Protein AF-0000000086523092 (afdb_homodimer)

Nearest PDB structures (foldseek):
  4ev0-assembly1_A  TM=8.159E-01  e=2.693E-10  Thermus thermophilus HB8
  3d0s-assembly1_B  TM=8.205E-01  e=1.213E-09  Mycobacterium tuberculosis
  2pqq-assembly1_B  TM=7.478E-01  e=1.848E-09  Streptomyces coelicolor A3(2)
  4qxk-assembly1_A  TM=8.271E-01  e=4.491E-08  Homo sapiens
  5kjy-assembly1_A  TM=7.391E-01  e=1.614E-08  Homo sapiens

Structure (mmCIF, N/CA/C/O backbone):
data_AF-0000000086523092-model_v1
#
loop_
_entity.id
_entity.type
_entity.pdbx_description
1 polymer 'Cyclic nucleotide-binding domain-containing protein'
#
loop_
_atom_site.group_PDB
_atom_site.id
_atom_site.type_symbol
_atom_site.label_atom_id
_atom_site.label_alt_id
_atom_site.label_comp_id
_atom_site.label_asym_id
_atom_site.label_entity_id
_atom_site.label_seq_id
_atom_site.pdbx_PDB_ins_code
_atom_site.Cartn_x
_atom_site.Cartn_y
_atom_site.Cartn_z
_atom_site.occupancy
_atom_site.B_iso_or_equiv
_atom_site.auth_seq_id
_atom_site.auth_comp_id
_atom_site.auth_asym_id
_atom_site.auth_atom_id
_atom_site.pdbx_PDB_model_num
ATOM 1 N N . MET A 1 1 ? -26.953 -20.641 -1.929 1 48.69 1 MET A N 1
ATOM 2 C CA . MET A 1 1 ? -25.672 -20.469 -2.605 1 48.69 1 MET A CA 1
ATOM 3 C C . MET A 1 1 ? -25.281 -21.75 -3.328 1 48.69 1 MET A C 1
ATOM 5 O O . MET A 1 1 ? -25.375 -22.844 -2.768 1 48.69 1 MET A O 1
ATOM 9 N N . ASN A 1 2 ? -25.141 -21.844 -4.578 1 57.81 2 ASN A N 1
ATOM 10 C CA . ASN A 1 2 ? -24.859 -23.062 -5.316 1 57.81 2 ASN A CA 1
ATOM 11 C C . ASN A 1 2 ? -23.547 -23.703 -4.848 1 57.81 2 ASN A C 1
ATOM 13 O O . ASN A 1 2 ? -22.703 -23.047 -4.242 1 57.81 2 ASN A O 1
ATOM 17 N N . LYS A 1 3 ? -23.516 -24.906 -4.781 1 58.47 3 LYS A N 1
ATOM 18 C CA . LYS A 1 3 ? -22.422 -25.75 -4.309 1 58.47 3 LYS A CA 1
ATOM 19 C C . LYS A 1 3 ? -21.078 -25.156 -4.707 1 58.47 3 LYS A C 1
ATOM 21 O O . LYS A 1 3 ? -20.141 -25.156 -3.908 1 58.47 3 LYS A O 1
ATOM 26 N N . VAL A 1 4 ? -20.984 -24.719 -5.926 1 63.22 4 VAL A N 1
ATOM 27 C CA . VAL A 1 4 ? -19.734 -24.172 -6.441 1 63.22 4 VAL A CA 1
ATOM 28 C C . VAL A 1 4 ? -19.328 -22.953 -5.613 1 63.22 4 VAL A C 1
ATOM 30 O O . VAL A 1 4 ? -18.141 -22.781 -5.301 1 63.22 4 VAL A O 1
ATOM 33 N N . SER A 1 5 ? -20.328 -22.312 -5.156 1 75.81 5 SER A N 1
ATOM 34 C CA . SER A 1 5 ? -20.047 -21.109 -4.371 1 75.81 5 SER A CA 1
ATOM 35 C C . SER A 1 5 ? -19.531 -21.469 -2.98 1 75.81 5 SER A C 1
ATOM 37 O O . SER A 1 5 ? -18.594 -20.844 -2.479 1 75.81 5 SER A O 1
ATOM 39 N N . THR A 1 6 ? -20 -22.641 -2.562 1 86.5 6 THR A N 1
ATOM 40 C CA . THR A 1 6 ? -19.609 -23.031 -1.217 1 86.5 6 THR A CA 1
ATOM 41 C C . THR A 1 6 ? -18.172 -23.562 -1.208 1 86.5 6 THR A C 1
ATOM 43 O O . THR A 1 6 ? -17.391 -23.25 -0.298 1 86.5 6 THR A O 1
ATOM 46 N N . GLN A 1 7 ? -17.812 -24.328 -2.203 1 91.44 7 GLN A N 1
ATOM 47 C CA . GLN A 1 7 ? -16.453 -24.859 -2.311 1 91.44 7 GLN A CA 1
ATOM 48 C C . GLN A 1 7 ? -15.438 -23.75 -2.479 1 91.44 7 GLN A C 1
ATOM 50 O O . GLN A 1 7 ? -14.336 -23.812 -1.932 1 91.44 7 GLN A O 1
ATOM 55 N N . LEU A 1 8 ? -15.836 -22.812 -3.264 1 94.25 8 LEU A N 1
ATOM 56 C CA . LEU A 1 8 ? -14.953 -21.672 -3.494 1 94.25 8 LEU A CA 1
ATOM 57 C C . LEU A 1 8 ? -14.742 -20.875 -2.207 1 94.25 8 LEU A C 1
ATOM 59 O O . LEU A 1 8 ? -13.617 -20.484 -1.891 1 94.25 8 LEU A O 1
ATOM 63 N N . VAL A 1 9 ? -15.789 -20.703 -1.45 1 95.62 9 VAL A N 1
ATOM 64 C CA . VAL A 1 9 ? -15.711 -19.969 -0.188 1 95.62 9 VAL A CA 1
ATOM 65 C C . VAL A 1 9 ? -14.781 -20.703 0.777 1 95.62 9 VAL A C 1
ATOM 67 O O . VAL A 1 9 ? -13.938 -20.078 1.427 1 95.62 9 VAL A O 1
ATOM 70 N N . GLU A 1 10 ? -14.898 -22.016 0.79 1 95.81 10 GLU A N 1
ATOM 71 C CA . GLU A 1 10 ? -14.047 -22.812 1.66 1 95.81 10 GLU A CA 1
ATOM 72 C C . GLU A 1 10 ? -12.578 -22.734 1.232 1 95.81 10 GLU A C 1
ATOM 74 O O . GLU A 1 10 ? -11.688 -22.641 2.076 1 95.81 10 GLU A O 1
ATOM 79 N N . GLN A 1 11 ? -12.359 -22.766 -0.018 1 96.06 11 GLN A N 1
ATOM 80 C CA . GLN A 1 11 ? -11 -22.656 -0.528 1 96.06 11 GLN A CA 1
ATOM 81 C C . GLN A 1 11 ? -10.375 -21.312 -0.151 1 96.06 11 GLN A C 1
ATOM 83 O O . GLN A 1 11 ? -9.211 -21.25 0.24 1 96.06 11 GLN A O 1
ATOM 88 N N . VAL A 1 12 ? -11.148 -20.25 -0.325 1 96.81 12 VAL A N 1
ATOM 89 C CA . VAL A 1 12 ? -10.672 -18.922 0.014 1 96.81 12 VAL A CA 1
ATOM 90 C C . VAL A 1 12 ? -10.352 -18.844 1.506 1 96.81 12 VAL A C 1
ATOM 92 O O . VAL A 1 12 ? -9.305 -18.328 1.899 1 96.81 12 VAL A O 1
ATOM 95 N N . LYS A 1 13 ? -11.164 -19.375 2.32 1 96.5 13 LYS A N 1
ATOM 96 C CA . LYS A 1 13 ? -10.953 -19.359 3.764 1 96.5 13 LYS A CA 1
ATOM 97 C C . LYS A 1 13 ? -9.719 -20.188 4.145 1 96.5 13 LYS A C 1
ATOM 99 O O . LYS A 1 13 ? -8.977 -19.812 5.051 1 96.5 13 LYS A O 1
ATOM 104 N N . ASP A 1 14 ? -9.461 -21.266 3.418 1 95.81 14 ASP A N 1
ATOM 105 C CA . ASP A 1 14 ? -8.359 -22.172 3.729 1 95.81 14 ASP A CA 1
ATOM 106 C C . ASP A 1 14 ? -7.027 -21.625 3.238 1 95.81 14 ASP A C 1
ATOM 108 O O . ASP A 1 14 ? -5.977 -21.922 3.807 1 95.81 14 ASP A O 1
ATOM 112 N N . THR A 1 15 ? -7.078 -20.828 2.234 1 96.56 15 THR A N 1
ATOM 113 C CA . THR A 1 15 ? -5.848 -20.391 1.581 1 96.56 15 THR A CA 1
ATOM 114 C C . THR A 1 15 ? -5.516 -18.953 1.944 1 96.56 15 THR A C 1
ATOM 116 O O . THR A 1 15 ? -4.344 -18.594 2.07 1 96.56 15 THR A O 1
ATOM 119 N N . CYS A 1 16 ? -6.52 -18.156 2.047 1 96.12 16 CYS A N 1
ATOM 120 C CA . CYS A 1 16 ? -6.324 -16.719 2.254 1 96.12 16 CYS A CA 1
ATOM 121 C C . CYS A 1 16 ? -6.648 -16.328 3.691 1 96.12 16 CYS A C 1
ATOM 123 O O . CYS A 1 16 ? -7.477 -15.445 3.926 1 96.12 16 CYS A O 1
ATOM 125 N N . HIS A 1 17 ? -5.922 -16.797 4.578 1 95.81 17 HIS A N 1
ATOM 126 C CA . HIS A 1 17 ? -6.176 -16.641 6.008 1 95.81 17 HIS A CA 1
ATOM 127 C C . HIS A 1 17 ? -6.055 -15.188 6.43 1 95.81 17 HIS A C 1
ATOM 129 O O . HIS A 1 17 ? -6.887 -14.688 7.191 1 95.81 17 HIS A O 1
ATOM 135 N N . GLU A 1 18 ? -5.078 -14.523 5.938 1 94.75 18 GLU A N 1
ATOM 136 C CA . GLU A 1 18 ? -4.852 -13.141 6.344 1 94.75 18 GLU A CA 1
ATOM 137 C C . GLU A 1 18 ? -6.008 -12.242 5.906 1 94.75 18 GLU A C 1
ATOM 139 O O . GLU A 1 18 ? -6.5 -11.43 6.691 1 94.75 18 GLU A O 1
ATOM 144 N N . PHE A 1 19 ? -6.398 -12.398 4.672 1 95.69 19 PHE A N 1
ATOM 145 C CA . PHE A 1 19 ? -7.52 -11.617 4.164 1 95.69 19 PHE A CA 1
ATOM 146 C C . PHE A 1 19 ? -8.797 -11.93 4.938 1 95.69 19 PHE A C 1
ATOM 148 O O . PHE A 1 19 ? -9.555 -11.023 5.277 1 95.69 19 PHE A O 1
ATOM 155 N N . CYS A 1 20 ? -8.984 -13.156 5.293 1 96.94 20 CYS A N 1
ATOM 156 C CA . CYS A 1 20 ? -10.242 -13.617 5.871 1 96.94 20 CYS A CA 1
ATOM 157 C C . CYS A 1 20 ? -10.273 -13.359 7.375 1 96.94 20 CYS A C 1
ATOM 159 O O . CYS A 1 20 ? -11.336 -13.438 7.996 1 96.94 20 CYS A O 1
ATOM 161 N N . ALA A 1 21 ? -9.164 -13.023 7.922 1 94.5 21 ALA A N 1
ATOM 162 C CA . ALA A 1 21 ? -9.016 -12.945 9.375 1 94.5 21 ALA A CA 1
ATOM 163 C C . ALA A 1 21 ? -10.016 -11.953 9.969 1 94.5 21 ALA A C 1
ATOM 165 O O . ALA A 1 21 ? -10.5 -12.148 11.086 1 94.5 21 ALA A O 1
ATOM 166 N N . ALA A 1 22 ? -10.406 -10.93 9.242 1 93.75 22 ALA A N 1
ATOM 167 C CA . ALA A 1 22 ? -11.266 -9.883 9.789 1 93.75 22 ALA A CA 1
ATOM 168 C C . ALA A 1 22 ? -12.68 -9.977 9.227 1 93.75 22 ALA A C 1
ATOM 170 O O . ALA A 1 22 ? -13.477 -9.055 9.383 1 93.75 22 ALA A O 1
ATOM 171 N N . LEU A 1 23 ? -12.977 -11.031 8.594 1 97 23 LEU A N 1
ATOM 172 C CA . LEU A 1 23 ? -14.273 -11.203 7.961 1 97 23 LEU A CA 1
ATOM 173 C C . LEU A 1 23 ? -15 -12.422 8.516 1 97 23 LEU A C 1
ATOM 175 O O . LEU A 1 23 ? -14.367 -13.453 8.789 1 97 23 LEU A O 1
ATOM 179 N N . THR A 1 24 ? -16.312 -12.305 8.633 1 96.44 24 THR A N 1
ATOM 180 C CA . THR A 1 24 ? -17.125 -13.477 8.938 1 96.44 24 THR A CA 1
ATOM 181 C C . THR A 1 24 ? -17.25 -14.383 7.715 1 96.44 24 THR A C 1
ATOM 183 O O . THR A 1 24 ? -16.969 -13.961 6.59 1 96.44 24 THR A O 1
ATOM 186 N N . ASP A 1 25 ? -17.688 -15.594 7.98 1 94.94 25 ASP A N 1
ATOM 187 C CA . ASP A 1 25 ? -17.906 -16.516 6.875 1 94.94 25 ASP A CA 1
ATOM 188 C C . ASP A 1 25 ? -18.906 -15.953 5.863 1 94.94 25 ASP A C 1
ATOM 190 O O . ASP A 1 25 ? -18.734 -16.125 4.656 1 94.94 25 ASP A O 1
ATOM 194 N N . GLU A 1 26 ? -19.859 -15.305 6.398 1 96.31 26 GLU A N 1
ATOM 195 C CA . GLU A 1 26 ? -20.875 -14.711 5.531 1 96.31 26 GLU A CA 1
ATOM 196 C C . GLU A 1 26 ? -20.281 -13.586 4.684 1 96.31 26 GLU A C 1
ATOM 198 O O . GLU A 1 26 ? -20.609 -13.445 3.508 1 96.31 26 GLU A O 1
ATOM 203 N N . GLU A 1 27 ? -19.438 -12.836 5.258 1 96.81 27 GLU A N 1
ATOM 204 C CA . GLU A 1 27 ? -18.797 -11.742 4.543 1 96.81 27 GLU A CA 1
ATOM 205 C C . GLU A 1 27 ? -17.844 -12.258 3.473 1 96.81 27 GLU A C 1
ATOM 207 O O . GLU A 1 27 ? -17.734 -11.68 2.387 1 96.81 27 GLU A O 1
ATOM 212 N N . VAL A 1 28 ? -17.141 -13.383 3.803 1 97.31 28 VAL A N 1
ATOM 213 C CA . VAL A 1 28 ? -16.281 -14.008 2.799 1 97.31 28 VAL A CA 1
ATOM 214 C C . VAL A 1 28 ? -17.141 -14.5 1.631 1 97.31 28 VAL A C 1
ATOM 216 O O . VAL A 1 28 ? -16.781 -14.312 0.467 1 97.31 28 VAL A O 1
ATOM 219 N N . SER A 1 29 ? -18.25 -15.047 1.949 1 96.62 29 SER A N 1
ATOM 220 C CA . SER A 1 29 ? -19.172 -15.523 0.92 1 96.62 29 SER A CA 1
ATOM 221 C C . SER A 1 29 ? -19.656 -14.375 0.049 1 96.62 29 SER A C 1
ATOM 223 O O . SER A 1 29 ? -19.734 -14.5 -1.175 1 96.62 29 SER A O 1
ATOM 225 N N . ARG A 1 30 ? -19.984 -13.25 0.647 1 96.62 30 ARG A N 1
ATOM 226 C CA . ARG A 1 30 ? -20.406 -12.07 -0.102 1 96.62 30 ARG A CA 1
ATOM 227 C C . ARG A 1 30 ? -19.297 -11.562 -1 1 96.62 30 ARG A C 1
ATOM 229 O O . ARG A 1 30 ? -19.531 -11.227 -2.164 1 96.62 30 ARG A O 1
ATOM 236 N N . PHE A 1 31 ? -18.094 -11.531 -0.485 1 97.88 31 PHE A N 1
ATOM 237 C CA . PHE A 1 31 ? -16.938 -11.07 -1.252 1 97.88 31 PHE A CA 1
ATOM 238 C C . PHE A 1 31 ? -16.766 -11.898 -2.52 1 97.88 31 PHE A C 1
ATOM 240 O O . PHE A 1 31 ? -16.609 -11.344 -3.611 1 97.88 31 PHE A O 1
ATOM 247 N N . VAL A 1 32 ? -16.812 -13.18 -2.336 1 97.19 32 VAL A N 1
ATOM 248 C CA . VAL A 1 32 ? -16.562 -14.109 -3.43 1 97.19 32 VAL A CA 1
ATOM 249 C C . VAL A 1 32 ? -17.594 -13.898 -4.539 1 97.19 32 VAL A C 1
ATOM 251 O O . VAL A 1 32 ? -17.281 -14.039 -5.723 1 97.19 32 VAL A O 1
ATOM 254 N N . ARG A 1 33 ? -18.75 -13.438 -4.219 1 95.94 33 ARG A N 1
ATOM 255 C CA . ARG A 1 33 ? -19.812 -13.227 -5.188 1 95.94 33 ARG A CA 1
ATOM 256 C C . ARG A 1 33 ? -19.484 -12.062 -6.121 1 95.94 33 ARG A C 1
ATOM 258 O O . ARG A 1 33 ? -20.047 -11.969 -7.215 1 95.94 33 ARG A O 1
ATOM 265 N N . TYR A 1 34 ? -18.609 -11.18 -5.707 1 97.06 34 TYR A N 1
ATOM 266 C CA . TYR A 1 34 ? -18.25 -10.031 -6.527 1 97.06 34 TYR A CA 1
ATOM 267 C C . TYR A 1 34 ? -17.062 -10.359 -7.43 1 97.06 34 TYR A C 1
ATOM 269 O O . TYR A 1 34 ? -16.688 -9.555 -8.289 1 97.06 34 TYR A O 1
ATOM 277 N N . THR A 1 35 ? -16.469 -11.508 -7.199 1 97.62 35 THR A N 1
ATOM 278 C CA . THR A 1 35 ? -15.242 -11.852 -7.906 1 97.62 35 THR A CA 1
ATOM 279 C C . THR A 1 35 ? -15.516 -12.914 -8.969 1 97.62 35 THR A C 1
ATOM 281 O O . THR A 1 35 ? -16.625 -13.43 -9.07 1 97.62 35 THR A O 1
ATOM 284 N N . ARG A 1 36 ? -14.547 -13.164 -9.789 1 97.25 36 ARG A N 1
ATOM 285 C CA . ARG A 1 36 ? -14.602 -14.195 -10.812 1 97.25 36 ARG A CA 1
ATOM 286 C C . ARG A 1 36 ? -13.406 -15.141 -10.711 1 97.25 36 ARG A C 1
ATOM 288 O O . ARG A 1 36 ? -12.273 -14.695 -10.516 1 97.25 36 ARG A O 1
ATOM 295 N N . ILE A 1 37 ? -13.695 -16.391 -10.844 1 96.88 37 ILE A N 1
ATOM 296 C CA . ILE A 1 37 ? -12.625 -17.375 -10.812 1 96.88 37 ILE A CA 1
ATOM 297 C C . ILE A 1 37 ? -11.953 -17.469 -12.18 1 96.88 37 ILE A C 1
ATOM 299 O O . ILE A 1 37 ? -12.633 -17.5 -13.211 1 96.88 37 ILE A O 1
ATOM 303 N N . ARG A 1 38 ? -10.648 -17.469 -12.188 1 96.75 38 ARG A N 1
ATOM 304 C CA . ARG A 1 38 ? -9.836 -17.688 -13.383 1 96.75 38 ARG A CA 1
ATOM 305 C C . ARG A 1 38 ? -8.898 -18.875 -13.195 1 96.75 38 ARG A C 1
ATOM 307 O O . ARG A 1 38 ? -8.109 -18.906 -12.25 1 96.75 38 ARG A O 1
ATOM 314 N N . GLU A 1 39 ? -9.023 -19.828 -14.062 1 96.75 39 GLU A N 1
ATOM 315 C CA . GLU A 1 39 ? -8.109 -20.953 -14.094 1 96.75 39 GLU A CA 1
ATOM 316 C C . GLU A 1 39 ? -7.062 -20.797 -15.188 1 96.75 39 GLU A C 1
ATOM 318 O O . GLU A 1 39 ? -7.402 -20.531 -16.344 1 96.75 39 GLU A O 1
ATOM 323 N N . MET A 1 40 ? -5.883 -20.922 -14.828 1 96.62 40 MET A N 1
ATOM 324 C CA . MET A 1 40 ? -4.789 -20.688 -15.758 1 96.62 40 MET A CA 1
ATOM 325 C C . MET A 1 40 ? -4.184 -22 -16.25 1 96.62 40 MET A C 1
ATOM 327 O O . MET A 1 40 ? -4.086 -22.953 -15.484 1 96.62 40 MET A O 1
ATOM 331 N N . GLY A 1 41 ? -3.789 -21.969 -17.516 1 94.44 41 GLY A N 1
ATOM 332 C CA . GLY A 1 41 ? -2.99 -23.062 -18.031 1 94.44 41 GLY A CA 1
ATOM 333 C C . GLY A 1 41 ? -1.538 -23 -17.594 1 94.44 41 GLY A C 1
ATOM 334 O O . GLY A 1 41 ? -1.082 -21.984 -17.094 1 94.44 41 GLY A O 1
ATOM 335 N N . SER A 1 42 ? -0.91 -24.109 -17.828 1 93.5 42 SER A N 1
ATOM 336 C CA . SER A 1 42 ? 0.513 -24.156 -17.516 1 93.5 42 SER A CA 1
ATOM 337 C C . SER A 1 42 ? 1.292 -23.109 -18.297 1 93.5 42 SER A C 1
ATOM 339 O O . SER A 1 42 ? 1.115 -22.969 -19.5 1 93.5 42 SER A O 1
ATOM 341 N N . GLN A 1 43 ? 2.029 -22.281 -17.562 1 94.75 43 GLN A N 1
ATOM 342 C CA . GLN A 1 43 ? 2.945 -21.297 -18.141 1 94.75 43 GLN A CA 1
ATOM 343 C C . GLN A 1 43 ? 2.188 -20.219 -18.891 1 94.75 43 GLN A C 1
ATOM 345 O O . GLN A 1 43 ? 2.77 -19.5 -19.703 1 94.75 43 GLN A O 1
ATOM 350 N N . GLU A 1 44 ? 0.966 -20.141 -18.594 1 96.81 44 GLU A N 1
ATOM 351 C CA . GLU A 1 44 ? 0.177 -19.094 -19.234 1 96.81 44 GLU A CA 1
ATOM 352 C C . GLU A 1 44 ? 0.502 -17.719 -18.656 1 96.81 44 GLU A C 1
ATOM 354 O O . GLU A 1 44 ? 0.636 -17.562 -17.453 1 96.81 44 GLU A O 1
ATOM 359 N N . VAL A 1 45 ? 0.647 -16.719 -19.562 1 96.88 45 VAL A N 1
ATOM 360 C CA . VAL A 1 45 ? 0.899 -15.344 -19.125 1 96.88 45 VAL A CA 1
ATOM 361 C C . VAL A 1 45 ? -0.398 -14.711 -18.625 1 96.88 45 VAL A C 1
ATOM 363 O O . VAL A 1 45 ? -1.395 -14.672 -19.359 1 96.88 45 VAL A O 1
ATOM 366 N N . VAL A 1 46 ? -0.352 -14.297 -17.406 1 97.06 46 VAL A N 1
ATOM 367 C CA . VAL A 1 46 ? -1.507 -13.664 -16.781 1 97.06 46 VAL A CA 1
ATOM 368 C C . VAL A 1 46 ? -1.562 -12.188 -17.172 1 97.06 46 VAL A C 1
ATOM 370 O O . VAL A 1 46 ? -2.639 -11.648 -17.438 1 97.06 46 VAL A O 1
ATOM 373 N N . ALA A 1 47 ? -0.439 -11.523 -17.156 1 96.94 47 ALA A N 1
ATOM 374 C CA . ALA A 1 47 ? -0.262 -10.125 -17.516 1 96.94 47 ALA A CA 1
ATOM 375 C C . ALA A 1 47 ? 1.173 -9.852 -17.953 1 96.94 47 ALA A C 1
ATOM 377 O O . ALA A 1 47 ? 2.117 -10.43 -17.422 1 96.94 47 ALA A O 1
ATOM 378 N N . ASP A 1 48 ? 1.278 -8.906 -18.859 1 96.81 48 ASP A N 1
ATOM 379 C CA . ASP A 1 48 ? 2.6 -8.711 -19.453 1 96.81 48 ASP A CA 1
ATOM 380 C C . ASP A 1 48 ? 3.158 -7.336 -19.109 1 96.81 48 ASP A C 1
ATOM 382 O O . ASP A 1 48 ? 2.424 -6.457 -18.656 1 96.81 48 ASP A O 1
ATOM 386 N N . ILE A 1 49 ? 4.445 -7.262 -19.297 1 96.06 49 ILE A N 1
ATOM 387 C CA . ILE A 1 49 ? 5.156 -6.008 -19.094 1 96.06 49 ILE A CA 1
ATOM 388 C C . ILE A 1 49 ? 4.574 -4.926 -19.984 1 96.06 49 ILE A C 1
ATOM 390 O O . ILE A 1 49 ? 4.27 -5.18 -21.156 1 96.06 49 ILE A O 1
ATOM 394 N N . GLY A 1 50 ? 4.434 -3.719 -19.391 1 96.5 50 GLY A N 1
ATOM 395 C CA . GLY A 1 50 ? 3.957 -2.582 -20.172 1 96.5 50 GLY A CA 1
ATOM 396 C C . GLY A 1 50 ? 2.449 -2.412 -20.109 1 96.5 50 GLY A C 1
ATOM 397 O O . GLY A 1 50 ? 1.929 -1.341 -20.422 1 96.5 50 GLY A O 1
ATOM 398 N N . GLU A 1 51 ? 1.715 -3.426 -19.781 1 96.25 51 GLU A N 1
ATOM 399 C CA . GLU A 1 51 ? 0.26 -3.359 -19.672 1 96.25 51 GLU A CA 1
ATOM 400 C C . GLU A 1 51 ? -0.174 -2.588 -18.438 1 96.25 51 GLU A C 1
ATOM 402 O O . GLU A 1 51 ? 0.444 -2.709 -17.375 1 96.25 51 GLU A O 1
ATOM 407 N N . ILE A 1 52 ? -1.188 -1.79 -18.594 1 96.19 52 ILE A N 1
ATOM 408 C CA . ILE A 1 52 ? -1.897 -1.218 -17.453 1 96.19 52 ILE A CA 1
ATOM 409 C C . ILE A 1 52 ? -3.133 -2.057 -17.141 1 96.19 52 ILE A C 1
ATOM 411 O O . ILE A 1 52 ? -4.066 -2.121 -17.938 1 96.19 52 ILE A O 1
ATOM 415 N N . SER A 1 53 ? -3.115 -2.662 -16 1 93.62 53 SER A N 1
ATOM 416 C CA . SER A 1 53 ? -4.137 -3.654 -15.688 1 93.62 53 SER A CA 1
ATOM 417 C C . SER A 1 53 ? -5.391 -2.996 -15.117 1 93.62 53 SER A C 1
ATOM 419 O O . SER A 1 53 ? -5.297 -2.057 -14.32 1 93.62 53 SER A O 1
ATOM 421 N N . ASP A 1 54 ? -6.516 -3.527 -15.469 1 96.75 54 ASP A N 1
ATOM 422 C CA . ASP A 1 54 ? -7.789 -3.102 -14.898 1 96.75 54 ASP A CA 1
ATOM 423 C C . ASP A 1 54 ? -8.328 -4.148 -13.922 1 96.75 54 ASP A C 1
ATOM 425 O O . ASP A 1 54 ? -9.516 -4.145 -13.602 1 96.75 54 ASP A O 1
ATOM 429 N N . ARG A 1 55 ? -7.414 -5.031 -13.594 1 98 55 ARG A N 1
ATOM 430 C CA . ARG A 1 55 ? -7.793 -6.078 -12.648 1 98 55 ARG A CA 1
ATOM 431 C C . ARG A 1 55 ? -6.594 -6.512 -11.812 1 98 55 ARG A C 1
ATOM 433 O O . ARG A 1 55 ? -5.445 -6.273 -12.188 1 98 55 ARG A O 1
ATOM 440 N N . PHE A 1 56 ? -6.84 -7.031 -10.688 1 98.38 56 PHE A N 1
ATOM 441 C CA . PHE A 1 56 ? -5.867 -7.703 -9.836 1 98.38 56 PHE A CA 1
ATOM 442 C C . PHE A 1 56 ? -6.438 -9.008 -9.281 1 98.38 56 PHE A C 1
ATOM 444 O O . PHE A 1 56 ? -7.594 -9.344 -9.547 1 98.38 56 PHE A O 1
ATOM 451 N N . TYR A 1 57 ? -5.562 -9.828 -8.586 1 98.38 57 TYR A N 1
ATOM 452 C CA . TYR A 1 57 ? -5.969 -11.195 -8.289 1 98.38 57 TYR A CA 1
ATOM 453 C C . TYR A 1 57 ? -5.57 -11.586 -6.875 1 98.38 57 TYR A C 1
ATOM 455 O O . TYR A 1 57 ? -4.52 -11.172 -6.379 1 98.38 57 TYR A O 1
ATOM 463 N N . LEU A 1 58 ? -6.422 -12.336 -6.289 1 98.25 58 LEU A N 1
ATOM 464 C CA . LEU A 1 58 ? -6.047 -13.172 -5.152 1 98.25 58 LEU A CA 1
ATOM 465 C C . LEU A 1 58 ? -5.688 -14.586 -5.609 1 98.25 58 LEU A C 1
ATOM 467 O O . LEU A 1 58 ? -6.488 -15.25 -6.266 1 98.25 58 LEU A O 1
ATOM 471 N N . VAL A 1 59 ? -4.477 -15.031 -5.273 1 98.12 59 VAL A N 1
ATOM 472 C CA . VAL A 1 59 ? -4.059 -16.375 -5.648 1 98.12 59 VAL A CA 1
ATOM 473 C C . VAL A 1 59 ? -4.637 -17.391 -4.664 1 98.12 59 VAL A C 1
ATOM 475 O O . VAL A 1 59 ? -4.344 -17.344 -3.469 1 98.12 59 VAL A O 1
ATOM 478 N N . ILE A 1 60 ? -5.445 -18.312 -5.176 1 97.56 60 ILE A N 1
ATOM 479 C CA . ILE A 1 60 ? -6.086 -19.25 -4.262 1 97.56 60 ILE A CA 1
ATOM 480 C C . ILE A 1 60 ? -5.59 -20.672 -4.543 1 97.56 60 ILE A C 1
ATOM 482 O O . ILE A 1 60 ? -5.859 -21.594 -3.775 1 97.56 60 ILE A O 1
ATOM 486 N N . GLY A 1 61 ? -4.918 -20.859 -5.605 1 96.81 61 GLY A N 1
ATOM 487 C CA . GLY A 1 61 ? -4.285 -22.125 -5.965 1 96.81 61 GLY A CA 1
ATOM 488 C C . GLY A 1 61 ? -3.08 -21.953 -6.871 1 96.81 61 GLY A C 1
ATOM 489 O O . GLY A 1 61 ? -3.055 -21.047 -7.711 1 96.81 61 GLY A O 1
ATOM 490 N N . GLY A 1 62 ? -2.092 -22.906 -6.742 1 96.06 62 GLY A N 1
ATOM 491 C CA . GLY A 1 62 ? -0.879 -22.781 -7.535 1 96.06 62 GLY A CA 1
ATOM 492 C C . GLY A 1 62 ? -0.048 -21.562 -7.164 1 96.06 62 GLY A C 1
ATOM 493 O O . GLY A 1 62 ? -0.089 -21.109 -6.023 1 96.06 62 GLY A O 1
ATOM 494 N N . SER A 1 63 ? 0.808 -21.125 -8.133 1 97.12 63 SER A N 1
ATOM 495 C CA . SER A 1 63 ? 1.646 -19.969 -7.867 1 97.12 63 SER A CA 1
ATOM 496 C C . SER A 1 63 ? 1.917 -19.188 -9.148 1 97.12 63 SER A C 1
ATOM 498 O O . SER A 1 63 ? 1.735 -19.703 -10.25 1 97.12 63 SER A O 1
ATOM 500 N N . ILE A 1 64 ? 2.219 -17.969 -8.984 1 97.94 64 ILE A N 1
ATOM 501 C CA . ILE A 1 64 ? 2.506 -17.062 -10.094 1 97.94 64 ILE A CA 1
ATOM 502 C C . ILE A 1 64 ? 3.977 -16.656 -10.062 1 97.94 64 ILE A C 1
ATOM 504 O O . ILE A 1 64 ? 4.492 -16.234 -9.016 1 97.94 64 ILE A O 1
ATOM 508 N N . LYS A 1 65 ? 4.602 -16.766 -11.172 1 97.38 65 LYS A N 1
ATOM 509 C CA . LYS A 1 65 ? 5.973 -16.297 -11.32 1 97.38 65 LYS A CA 1
ATOM 510 C C . LYS A 1 65 ? 6.004 -14.82 -11.727 1 97.38 65 LYS A C 1
ATOM 512 O O . LYS A 1 65 ? 5.188 -14.383 -12.539 1 97.38 65 LYS A O 1
ATOM 517 N N . LEU A 1 66 ? 6.875 -14.086 -11.078 1 96.62 66 LEU A N 1
ATOM 518 C CA . LEU A 1 66 ? 7.219 -12.734 -11.516 1 96.62 66 LEU A CA 1
ATOM 519 C C . LEU A 1 66 ? 8.5 -12.742 -12.344 1 96.62 66 LEU A C 1
ATOM 521 O O . LEU A 1 66 ? 9.562 -13.133 -11.852 1 96.62 66 LEU A O 1
ATOM 525 N N . LEU A 1 67 ? 8.367 -12.258 -13.602 1 96.12 67 LEU A N 1
ATOM 526 C CA . LEU A 1 67 ? 9.5 -12.367 -14.508 1 96.12 67 LEU A CA 1
ATOM 527 C C . LEU A 1 67 ? 9.93 -10.992 -15.016 1 96.12 67 LEU A C 1
ATOM 529 O O . LEU A 1 67 ? 9.086 -10.188 -15.43 1 96.12 67 LEU A O 1
ATOM 533 N N . GLN A 1 68 ? 11.141 -10.727 -14.93 1 93.62 68 GLN A N 1
ATOM 534 C CA . GLN A 1 68 ? 11.742 -9.602 -15.641 1 93.62 68 GLN A CA 1
ATOM 535 C C . GLN A 1 68 ? 12.305 -10.047 -16.984 1 93.62 68 GLN A C 1
ATOM 537 O O . GLN A 1 68 ? 12.789 -11.172 -17.125 1 93.62 68 GLN A O 1
ATOM 542 N N . VAL A 1 69 ? 12.211 -9.125 -17.906 1 91.56 69 VAL A N 1
ATOM 543 C CA . VAL A 1 69 ? 12.68 -9.453 -19.25 1 91.56 69 VAL A CA 1
ATOM 544 C C . VAL A 1 69 ? 13.781 -8.484 -19.656 1 91.56 69 VAL A C 1
ATOM 546 O O . VAL A 1 69 ? 13.633 -7.27 -19.531 1 91.56 69 VAL A O 1
ATOM 549 N N . ASP A 1 70 ? 14.875 -9.008 -20.016 1 86.81 70 ASP A N 1
ATOM 550 C CA . ASP A 1 70 ? 15.992 -8.266 -20.578 1 86.81 70 ASP A CA 1
ATOM 551 C C . ASP A 1 70 ? 16.359 -8.805 -21.969 1 86.81 70 ASP A C 1
ATOM 553 O O . ASP A 1 70 ? 17.109 -9.766 -22.094 1 86.81 70 ASP A O 1
ATOM 557 N N . GLY A 1 71 ? 15.93 -8.016 -22.969 1 87.44 71 GLY A N 1
ATOM 558 C CA . GLY A 1 71 ? 16.109 -8.555 -24.312 1 87.44 71 GLY A CA 1
ATOM 559 C C . GLY A 1 71 ? 15.383 -9.875 -24.516 1 87.44 71 GLY A C 1
ATOM 560 O O . GLY A 1 71 ? 14.156 -9.945 -24.375 1 87.44 71 GLY A O 1
ATOM 561 N N . GLU A 1 72 ? 16.125 -10.898 -24.797 1 87.5 72 GLU A N 1
ATOM 562 C CA . GLU A 1 72 ? 15.539 -12.211 -25.031 1 87.5 72 GLU A CA 1
ATOM 563 C C . GLU A 1 72 ? 15.602 -13.086 -23.781 1 87.5 72 GLU A C 1
ATOM 565 O O . GLU A 1 72 ? 15.086 -14.203 -23.781 1 87.5 72 GLU A O 1
ATOM 570 N N . LYS A 1 73 ? 16.125 -12.594 -22.781 1 92 73 LYS A N 1
ATOM 571 C CA . LYS A 1 73 ? 16.297 -13.367 -21.562 1 92 73 LYS A CA 1
ATOM 572 C C . LYS A 1 73 ? 15.227 -13.008 -20.531 1 92 73 LYS A C 1
ATOM 574 O O . LYS A 1 73 ? 14.852 -11.844 -20.391 1 92 73 LYS A O 1
ATOM 579 N N . GLU A 1 74 ? 14.68 -14.078 -19.828 1 92.5 74 GLU A N 1
ATOM 580 C CA . GLU A 1 74 ? 13.719 -13.922 -18.75 1 92.5 74 GLU A CA 1
ATOM 581 C C . GLU A 1 74 ? 14.289 -14.438 -17.422 1 92.5 74 GLU A C 1
ATOM 583 O O . GLU A 1 74 ? 14.906 -15.508 -17.391 1 92.5 74 GLU A O 1
ATOM 588 N N . PHE A 1 75 ? 14.133 -13.602 -16.375 1 92 75 PHE A N 1
ATOM 589 C CA . PHE A 1 75 ? 14.594 -14.023 -15.055 1 92 75 PHE A CA 1
ATOM 590 C C . PHE A 1 75 ? 13.477 -13.891 -14.023 1 92 75 PHE A C 1
ATOM 592 O O . PHE A 1 75 ? 12.773 -12.883 -13.992 1 92 75 PHE A O 1
ATOM 599 N N . GLU A 1 76 ? 13.359 -14.961 -13.234 1 94.12 76 GLU A N 1
ATOM 600 C CA . GLU A 1 76 ? 12.375 -14.93 -12.156 1 94.12 76 GLU A CA 1
ATOM 601 C C . GLU A 1 76 ? 12.867 -14.094 -10.984 1 94.12 76 GLU A C 1
ATOM 603 O O . GLU A 1 76 ? 13.945 -14.344 -10.438 1 94.12 76 GLU A O 1
ATOM 608 N N . VAL A 1 77 ? 12.141 -13.109 -10.648 1 91.25 77 VAL A N 1
ATOM 609 C CA . VAL A 1 77 ? 12.555 -12.211 -9.57 1 91.25 77 VAL A CA 1
ATOM 610 C C . VAL A 1 77 ? 11.688 -12.445 -8.336 1 91.25 77 VAL A C 1
ATOM 612 O O . VAL A 1 77 ? 11.93 -11.859 -7.277 1 91.25 77 VAL A O 1
ATOM 615 N N . GLY A 1 78 ? 10.68 -13.289 -8.469 1 93.19 78 GLY A N 1
ATOM 616 C CA . GLY A 1 78 ? 9.805 -13.578 -7.344 1 93.19 78 GLY A CA 1
ATOM 617 C C . GLY A 1 78 ? 8.703 -14.57 -7.68 1 93.19 78 GLY A C 1
ATOM 618 O O . GLY A 1 78 ? 8.562 -14.977 -8.836 1 93.19 78 GLY A O 1
ATOM 619 N N . ARG A 1 79 ? 8 -14.922 -6.609 1 95.75 79 ARG A N 1
ATOM 620 C CA . ARG A 1 79 ? 6.879 -15.859 -6.711 1 95.75 79 ARG A CA 1
ATOM 621 C C . ARG A 1 79 ? 5.762 -15.477 -5.742 1 95.75 79 ARG A C 1
ATOM 623 O O . ARG A 1 79 ? 6.027 -15.109 -4.598 1 95.75 79 ARG A O 1
ATOM 630 N N . ILE A 1 80 ? 4.609 -15.562 -6.273 1 96.69 80 ILE A N 1
ATOM 631 C CA . ILE A 1 80 ? 3.439 -15.281 -5.445 1 96.69 80 ILE A CA 1
ATOM 632 C C . ILE A 1 80 ? 2.711 -16.578 -5.117 1 96.69 80 ILE A C 1
ATOM 634 O O . ILE A 1 80 ? 2.281 -17.297 -6.02 1 96.69 80 ILE A O 1
ATOM 638 N N . GLU A 1 81 ? 2.555 -16.828 -3.846 1 96.38 81 GLU A N 1
ATOM 639 C CA . GLU A 1 81 ? 1.959 -18.062 -3.363 1 96.38 81 GLU A CA 1
ATOM 640 C C . GLU A 1 81 ? 0.474 -17.891 -3.061 1 96.38 81 GLU A C 1
ATOM 642 O O . GLU A 1 81 ? -0.014 -16.75 -2.977 1 96.38 81 GLU A O 1
ATOM 647 N N . PRO A 1 82 ? -0.258 -19 -2.889 1 96.81 82 PRO A N 1
ATOM 648 C CA . PRO A 1 82 ? -1.668 -18.875 -2.512 1 96.81 82 PRO A CA 1
ATOM 649 C C . PRO A 1 82 ? -1.873 -18.047 -1.245 1 96.81 82 PRO A C 1
ATOM 651 O O . PRO A 1 82 ? -1.094 -18.172 -0.295 1 96.81 82 PRO A O 1
ATOM 654 N N . GLY A 1 83 ? -2.908 -17.25 -1.29 1 97.44 83 GLY A N 1
ATOM 655 C CA . GLY A 1 83 ? -3.188 -16.391 -0.155 1 97.44 83 GLY A CA 1
ATOM 656 C C . GLY A 1 83 ? -2.697 -14.969 -0.351 1 97.44 83 GLY A C 1
ATOM 657 O O . GLY A 1 83 ? -3.051 -14.078 0.419 1 97.44 83 GLY A O 1
ATOM 658 N N . CYS A 1 84 ? -1.933 -14.773 -1.394 1 96.94 84 CYS A N 1
ATOM 659 C CA . CYS A 1 84 ? -1.352 -13.461 -1.648 1 96.94 84 CYS A CA 1
ATOM 660 C C . CYS A 1 84 ? -2.033 -12.789 -2.832 1 96.94 84 CYS A C 1
ATOM 662 O O . CYS A 1 84 ? -2.746 -13.438 -3.598 1 96.94 84 CYS A O 1
ATOM 664 N N . LEU A 1 85 ? -1.85 -11.492 -2.9 1 97.75 85 LEU A N 1
ATOM 665 C CA . LEU A 1 85 ? -2.365 -10.672 -3.996 1 97.75 85 LEU A CA 1
ATOM 666 C C . LEU A 1 85 ? -1.322 -10.523 -5.098 1 97.75 85 LEU A C 1
ATOM 668 O O . LEU A 1 85 ? -0.12 -10.547 -4.828 1 97.75 85 LEU A O 1
ATOM 672 N N . VAL A 1 86 ? -1.812 -10.336 -6.324 1 97.31 86 VAL A N 1
ATOM 673 C CA . VAL A 1 86 ? -0.913 -10.031 -7.43 1 97.31 86 VAL A CA 1
ATOM 674 C C . VAL A 1 86 ? -1.62 -9.125 -8.438 1 97.31 86 VAL A C 1
ATOM 676 O O . VAL A 1 86 ? -2.83 -9.242 -8.641 1 97.31 86 VAL A O 1
ATOM 679 N N . GLY A 1 87 ? -0.874 -8.188 -8.977 1 96.44 87 GLY A N 1
ATOM 680 C CA . GLY A 1 87 ? -1.4 -7.289 -9.992 1 96.44 87 GLY A CA 1
ATOM 681 C C . GLY A 1 87 ? -2.039 -6.043 -9.406 1 96.44 87 GLY A C 1
ATOM 682 O O . GLY A 1 87 ? -2.574 -5.211 -10.148 1 96.44 87 GLY A O 1
ATOM 683 N N . GLU A 1 88 ? -1.95 -5.824 -8.188 1 96.5 88 GLU A N 1
ATOM 684 C CA . GLU A 1 88 ? -2.639 -4.73 -7.512 1 96.5 88 GLU A CA 1
ATOM 685 C C . GLU A 1 88 ? -1.934 -3.398 -7.758 1 96.5 88 GLU A C 1
ATOM 687 O O . GLU A 1 88 ? -2.57 -2.344 -7.762 1 96.5 88 GLU A O 1
ATOM 692 N N . MET A 1 89 ? -0.663 -3.463 -7.973 1 96.44 89 MET A N 1
ATOM 693 C CA . MET A 1 89 ? 0.082 -2.217 -8.133 1 96.44 89 MET A CA 1
ATOM 694 C C . MET A 1 89 ? -0.383 -1.459 -9.367 1 96.44 89 MET A C 1
ATOM 696 O O . MET A 1 89 ? -0.866 -0.33 -9.266 1 96.44 89 MET A O 1
ATOM 700 N N . SER A 1 90 ? -0.335 -2.139 -10.508 1 96.94 90 SER A N 1
ATOM 701 C CA . SER A 1 90 ? -0.771 -1.491 -11.742 1 96.94 90 SER A CA 1
ATOM 702 C C . SER A 1 90 ? -2.246 -1.109 -11.672 1 96.94 90 SER A C 1
ATOM 704 O O . SER A 1 90 ? -2.656 -0.094 -12.242 1 96.94 90 SER A O 1
ATOM 706 N N . PHE A 1 91 ? -3.066 -1.84 -11.023 1 97.94 91 PHE A N 1
ATOM 707 C CA . PHE A 1 91 ? -4.492 -1.57 -10.867 1 97.94 91 PHE A CA 1
ATOM 708 C C . PHE A 1 91 ? -4.715 -0.249 -10.141 1 97.94 91 PHE A C 1
ATOM 710 O O . PHE A 1 91 ? -5.531 0.57 -10.562 1 97.94 91 PHE A O 1
ATOM 717 N N . PHE A 1 92 ? -3.953 0.019 -9.094 1 97.5 92 PHE A N 1
ATOM 718 C CA . PHE A 1 92 ? -4.234 1.156 -8.227 1 97.5 92 PHE A CA 1
ATOM 719 C C . PHE A 1 92 ? -3.492 2.398 -8.703 1 97.5 92 PHE A C 1
ATOM 721 O O . PHE A 1 92 ? -4.027 3.508 -8.641 1 97.5 92 PHE A O 1
ATOM 728 N N . ASP A 1 93 ? -2.244 2.262 -9.148 1 95.56 93 ASP A N 1
ATOM 729 C CA . ASP A 1 93 ? -1.49 3.459 -9.508 1 95.56 93 ASP A CA 1
ATOM 730 C C . ASP A 1 93 ? -1.626 3.773 -10.992 1 95.56 93 ASP A C 1
ATOM 732 O O . ASP A 1 93 ? -1.184 4.828 -11.453 1 95.56 93 ASP A O 1
ATOM 736 N N . ARG A 1 94 ? -2.166 2.834 -11.82 1 96.06 94 ARG A N 1
ATOM 737 C CA . ARG A 1 94 ? -2.439 2.977 -13.25 1 96.06 94 ARG A CA 1
ATOM 738 C C . ARG A 1 94 ? -1.148 3.189 -14.031 1 96.06 94 ARG A C 1
ATOM 740 O O . ARG A 1 94 ? -1.127 3.943 -15.008 1 96.06 94 ARG A O 1
ATOM 747 N N . GLN A 1 95 ? -0.117 2.664 -13.586 1 96.56 95 GLN A N 1
ATOM 748 C CA . GLN A 1 95 ? 1.162 2.654 -14.289 1 96.56 95 GLN A CA 1
ATOM 749 C C . GLN A 1 95 ? 1.428 1.293 -14.93 1 96.56 95 GLN A C 1
ATOM 751 O O . GLN A 1 95 ? 0.932 0.271 -14.453 1 96.56 95 GLN A O 1
ATOM 756 N N . PRO A 1 96 ? 2.205 1.292 -15.969 1 96.94 96 PRO A N 1
ATOM 757 C CA . PRO A 1 96 ? 2.496 0.027 -16.641 1 96.94 96 PRO A CA 1
ATOM 758 C C . PRO A 1 96 ? 3.242 -0.964 -15.758 1 96.94 96 PRO A C 1
ATOM 760 O O . PRO A 1 96 ? 4.074 -0.561 -14.938 1 96.94 96 PRO A O 1
ATOM 763 N N . ARG A 1 97 ? 2.975 -2.23 -16.062 1 95.31 97 ARG A N 1
ATOM 764 C CA . ARG A 1 97 ? 3.662 -3.293 -15.336 1 95.31 97 ARG A CA 1
ATOM 765 C C . ARG A 1 97 ? 5.141 -3.344 -15.703 1 95.31 97 ARG A C 1
ATOM 767 O O . ARG A 1 97 ? 5.5 -3.143 -16.875 1 95.31 97 ARG A O 1
ATOM 774 N N . THR A 1 98 ? 5.945 -3.719 -14.727 1 92.88 98 THR A N 1
ATOM 775 C CA . THR A 1 98 ? 7.383 -3.816 -14.961 1 92.88 98 THR A CA 1
ATOM 776 C C . THR A 1 98 ? 7.836 -5.273 -14.93 1 92.88 98 THR A C 1
ATOM 778 O O . THR A 1 98 ? 8.992 -5.574 -15.25 1 92.88 98 THR A O 1
ATOM 781 N N . VAL A 1 99 ? 6.918 -6.148 -14.5 1 95.44 99 VAL A N 1
ATOM 782 C CA . VAL A 1 99 ? 7.207 -7.578 -14.492 1 95.44 99 VAL A CA 1
ATOM 783 C C . VAL A 1 99 ? 6.078 -8.336 -15.188 1 95.44 99 VAL A C 1
ATOM 785 O O . VAL A 1 99 ? 4.926 -7.91 -15.156 1 95.44 99 VAL A O 1
ATOM 788 N N . ARG A 1 100 ? 6.457 -9.406 -15.805 1 97 100 ARG A N 1
ATOM 789 C CA . ARG A 1 100 ? 5.484 -10.336 -16.375 1 97 100 ARG A CA 1
ATOM 790 C C . ARG A 1 100 ? 4.965 -11.305 -15.328 1 97 100 ARG A C 1
ATOM 792 O O . ARG A 1 100 ? 5.734 -11.812 -14.508 1 97 100 ARG A O 1
ATOM 799 N N . LEU A 1 101 ? 3.721 -11.508 -15.312 1 97.69 101 LEU A N 1
ATOM 800 C CA . LEU A 1 101 ? 3.09 -12.516 -14.469 1 97.69 101 LEU A CA 1
ATOM 801 C C . LEU A 1 101 ? 2.801 -13.789 -15.25 1 97.69 101 LEU A C 1
ATOM 803 O O . LEU A 1 101 ? 2.066 -13.758 -16.25 1 97.69 101 LEU A O 1
ATOM 807 N N . ARG A 1 102 ? 3.332 -14.875 -14.805 1 97.81 102 ARG A N 1
ATOM 808 C CA . ARG A 1 102 ? 3.133 -16.141 -15.492 1 97.81 102 ARG A CA 1
ATOM 809 C C . ARG A 1 102 ? 2.748 -17.25 -14.516 1 97.81 102 ARG A C 1
ATOM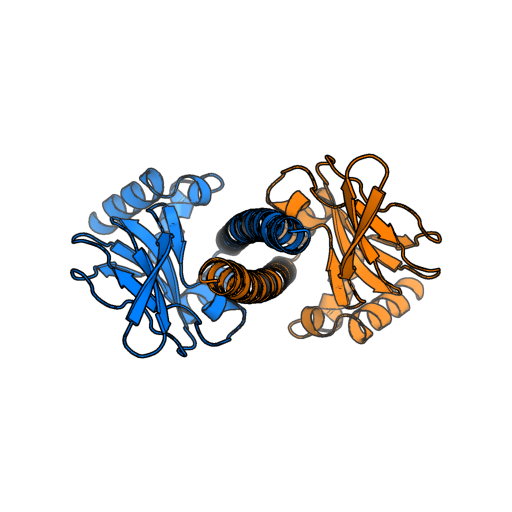 811 O O . ARG A 1 102 ? 3.344 -17.375 -13.438 1 97.81 102 ARG A O 1
ATOM 818 N N . ALA A 1 103 ? 1.755 -18.016 -14.961 1 97.94 103 ALA A N 1
ATOM 819 C CA . ALA A 1 103 ? 1.382 -19.172 -14.156 1 97.94 103 ALA A CA 1
ATOM 820 C C . ALA A 1 103 ? 2.51 -20.203 -14.117 1 97.94 103 ALA A C 1
ATOM 822 O O . ALA A 1 103 ? 3.154 -20.453 -15.141 1 97.94 103 ALA A O 1
ATOM 823 N N . ARG A 1 104 ? 2.889 -20.656 -12.938 1 93.69 104 ARG A N 1
ATOM 824 C CA . ARG A 1 104 ? 3.98 -21.609 -12.82 1 93.69 104 ARG A CA 1
ATOM 825 C C . ARG A 1 104 ? 3.566 -22.969 -13.352 1 93.69 104 ARG A C 1
ATOM 827 O O . ARG A 1 104 ? 4.219 -23.516 -14.25 1 93.69 104 ARG A O 1
ATOM 834 N N . ARG A 1 105 ? 2.934 -23.719 -12.609 1 85.69 105 ARG A N 1
ATOM 835 C CA . ARG A 1 105 ? 2.537 -25.078 -12.945 1 85.69 105 ARG A CA 1
ATOM 836 C C . ARG A 1 105 ? 1.032 -25.172 -13.188 1 85.69 105 ARG A C 1
ATOM 838 O O . ARG A 1 105 ? 0.343 -24.156 -13.219 1 85.69 105 ARG A O 1
ATOM 845 N N . SER A 1 106 ? 0.61 -26.391 -13.344 1 84.06 106 SER A N 1
ATOM 846 C CA . SER A 1 106 ? -0.821 -26.625 -13.5 1 84.06 106 SER A CA 1
ATOM 847 C C . SER A 1 106 ? -1.566 -26.391 -12.195 1 84.06 106 SER A C 1
ATOM 849 O O . SER A 1 106 ? -0.962 -26.406 -11.117 1 84.06 106 SER A O 1
ATOM 851 N N . GLY A 1 107 ? -2.725 -25.844 -12.367 1 90.62 107 GLY A N 1
ATOM 852 C CA . GLY A 1 107 ? -3.604 -25.75 -11.211 1 90.62 107 GLY A CA 1
ATOM 853 C C . GLY A 1 107 ? -3.664 -24.344 -10.633 1 90.62 107 GLY A C 1
ATOM 854 O O . GLY A 1 107 ? -4.078 -24.156 -9.484 1 90.62 107 GLY A O 1
ATOM 855 N N . VAL A 1 108 ? -3.168 -23.391 -11.383 1 96.25 108 VAL A N 1
ATOM 856 C CA . VAL A 1 108 ? -3.234 -22.016 -10.891 1 96.25 108 VAL A CA 1
ATOM 857 C C . VAL A 1 108 ? -4.672 -21.516 -10.969 1 96.25 108 VAL A C 1
ATOM 859 O O . VAL A 1 108 ? -5.293 -21.547 -12.039 1 9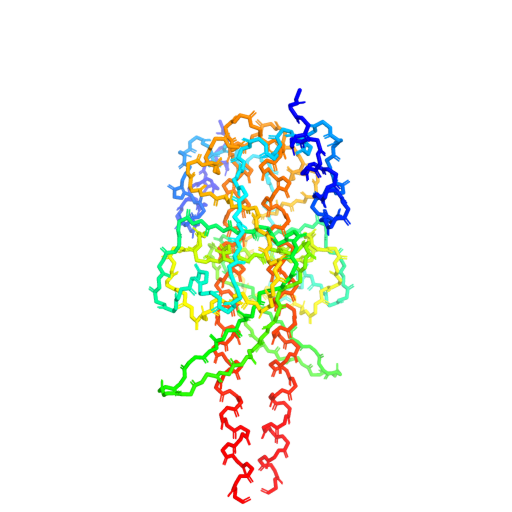6.25 108 VAL A O 1
ATOM 862 N N . ARG A 1 109 ? -5.18 -21.109 -9.82 1 97.44 109 ARG A N 1
ATOM 863 C CA . ARG A 1 109 ? -6.52 -20.547 -9.688 1 97.44 109 ARG A CA 1
ATOM 864 C C . ARG A 1 109 ? -6.477 -19.172 -9.031 1 97.44 109 ARG A C 1
ATOM 866 O O . ARG A 1 109 ? -5.844 -19 -7.984 1 97.44 109 ARG A O 1
ATOM 873 N N . LEU A 1 110 ? -7.133 -18.234 -9.695 1 98 110 LEU A N 1
ATOM 874 C CA . LEU A 1 110 ? -7.133 -16.844 -9.25 1 98 110 LEU A CA 1
ATOM 875 C C . LEU A 1 110 ? -8.555 -16.359 -9.016 1 98 110 LEU A C 1
ATOM 877 O O . LEU A 1 110 ? -9.477 -16.734 -9.742 1 98 110 LEU A O 1
ATOM 881 N N . LEU A 1 111 ? -8.734 -15.57 -7.961 1 98.19 111 LEU A N 1
ATOM 882 C CA . LEU A 1 111 ? -9.922 -14.727 -7.871 1 98.19 111 LEU A CA 1
ATOM 883 C C . LEU A 1 111 ? -9.656 -13.352 -8.484 1 98.19 111 LEU A C 1
ATOM 885 O O . LEU A 1 111 ? -8.844 -12.586 -7.961 1 98.19 111 LEU A O 1
ATOM 889 N N . GLU A 1 112 ? -10.328 -13.094 -9.523 1 98.5 112 GLU A N 1
ATOM 890 C CA . GLU A 1 112 ? -10.148 -11.852 -10.258 1 98.5 112 GLU A CA 1
ATOM 891 C C . GLU A 1 112 ? -11.07 -10.758 -9.727 1 98.5 112 GLU A C 1
ATOM 893 O O . GLU A 1 112 ? -12.258 -11 -9.477 1 98.5 112 GLU A O 1
ATOM 898 N N . ILE A 1 113 ? -10.531 -9.617 -9.531 1 98.56 113 ILE A N 1
ATOM 899 C CA . ILE A 1 113 ? -11.281 -8.406 -9.211 1 98.56 113 ILE A CA 1
ATOM 900 C C . ILE A 1 113 ? -10.984 -7.332 -10.25 1 98.56 113 ILE A C 1
ATOM 902 O O . ILE A 1 113 ? -9.883 -6.781 -10.289 1 98.56 113 ILE A O 1
ATOM 906 N N . ASN A 1 114 ? -11.93 -7.066 -11.109 1 98.19 114 ASN A N 1
ATOM 907 C CA . ASN A 1 114 ? -11.742 -5.984 -12.078 1 98.19 114 ASN A CA 1
ATOM 908 C C . ASN A 1 114 ? -12.312 -4.668 -11.562 1 98.19 114 ASN A C 1
ATOM 910 O O . ASN A 1 114 ? -12.836 -4.605 -10.445 1 98.19 114 ASN A O 1
ATOM 914 N N . ARG A 1 115 ? -12.211 -3.611 -12.344 1 97.75 115 ARG A N 1
ATOM 915 C CA . ARG A 1 115 ? -12.594 -2.271 -11.906 1 97.75 115 ARG A CA 1
ATOM 916 C C . ARG A 1 115 ? -14.07 -2.213 -11.539 1 97.75 115 ARG A C 1
ATOM 918 O O . ARG A 1 115 ? -14.445 -1.623 -10.523 1 97.75 115 ARG A O 1
ATOM 925 N N . GLN A 1 116 ? -14.898 -2.789 -12.312 1 97.81 116 GLN A N 1
ATOM 926 C CA . GLN A 1 116 ? -16.328 -2.779 -12.062 1 97.81 116 GLN A CA 1
ATOM 927 C C . GLN A 1 116 ? -16.672 -3.525 -10.773 1 97.81 116 GLN A C 1
ATOM 929 O O . GLN A 1 116 ? -17.469 -3.055 -9.969 1 97.81 116 GLN A O 1
ATOM 934 N N . MET A 1 117 ? -16.062 -4.668 -10.633 1 98 117 MET A N 1
ATOM 935 C CA . MET A 1 117 ? -16.266 -5.465 -9.43 1 98 117 MET A CA 1
ATOM 936 C C . MET A 1 117 ? -15.82 -4.703 -8.188 1 98 117 MET A C 1
ATOM 938 O O . MET A 1 117 ? -16.547 -4.641 -7.195 1 98 117 MET A O 1
ATOM 942 N N . TYR A 1 118 ? -14.672 -4.113 -8.289 1 98.19 118 TYR A N 1
ATOM 943 C CA . TYR A 1 118 ? -14.125 -3.336 -7.184 1 98.19 118 TYR A CA 1
ATOM 944 C C . TYR A 1 118 ? -15.047 -2.182 -6.816 1 98.19 118 TYR A C 1
ATOM 946 O O . TYR A 1 118 ? -15.32 -1.945 -5.637 1 98.19 118 TYR A O 1
ATOM 954 N N . ASN A 1 119 ? -15.516 -1.485 -7.789 1 97.12 119 ASN A N 1
ATOM 955 C CA . ASN A 1 119 ? -16.422 -0.365 -7.559 1 97.12 119 ASN A CA 1
ATOM 956 C C . ASN A 1 119 ? -17.703 -0.815 -6.859 1 97.12 119 ASN A C 1
ATOM 958 O O . ASN A 1 119 ? -18.203 -0.128 -5.965 1 97.12 119 ASN A O 1
ATOM 962 N N . ARG A 1 120 ? -18.203 -1.943 -7.246 1 97.75 120 ARG A N 1
ATOM 963 C CA . ARG A 1 120 ? -19.422 -2.465 -6.613 1 97.75 120 ARG A CA 1
ATOM 964 C C . ARG A 1 120 ? -19.156 -2.836 -5.156 1 97.75 120 ARG A C 1
ATOM 966 O O . ARG A 1 120 ? -19.984 -2.555 -4.285 1 97.75 120 ARG A O 1
ATOM 973 N N . ILE A 1 121 ? -18.016 -3.467 -4.934 1 97.81 121 ILE A N 1
ATOM 974 C CA . ILE A 1 121 ? -17.672 -3.82 -3.562 1 97.81 121 ILE A CA 1
ATOM 975 C C . ILE A 1 121 ? -17.578 -2.559 -2.707 1 97.81 121 ILE A C 1
ATOM 977 O O . ILE A 1 121 ? -18.125 -2.518 -1.598 1 97.81 121 ILE A O 1
ATOM 981 N N . ARG A 1 122 ? -16.984 -1.516 -3.221 1 96 122 ARG A N 1
ATOM 982 C CA . ARG A 1 122 ? -16.797 -0.255 -2.51 1 96 122 ARG A CA 1
ATOM 983 C C . ARG A 1 122 ? -18.141 0.349 -2.115 1 96 122 ARG A C 1
ATOM 985 O O . ARG A 1 122 ? -18.281 0.923 -1.032 1 96 122 ARG A O 1
ATOM 992 N N . ILE A 1 123 ? -19.109 0.162 -2.945 1 95.25 123 ILE A N 1
ATOM 993 C CA . ILE A 1 123 ? -20.406 0.808 -2.76 1 95.25 123 ILE A CA 1
ATOM 994 C C . ILE A 1 123 ? -21.297 -0.081 -1.906 1 95.25 123 ILE A C 1
ATOM 996 O O . ILE A 1 123 ? -21.922 0.391 -0.953 1 95.25 123 ILE A O 1
ATOM 1000 N N . GLU A 1 124 ? -21.344 -1.351 -2.199 1 96.94 124 GLU A N 1
ATOM 1001 C CA . GLU A 1 124 ? -22.344 -2.242 -1.614 1 96.94 124 GLU A CA 1
ATOM 1002 C C . GLU A 1 124 ? -21.812 -2.896 -0.339 1 96.94 124 GLU A C 1
ATOM 1004 O O . GLU A 1 124 ? -22.594 -3.314 0.518 1 96.94 124 GLU A O 1
ATOM 1009 N N . GLU A 1 125 ? -20.5 -3.012 -0.258 1 96.75 125 GLU A N 1
ATOM 1010 C CA . GLU A 1 125 ? -19.875 -3.691 0.872 1 96.75 125 GLU A CA 1
ATOM 1011 C C . GLU A 1 125 ? -18.703 -2.879 1.427 1 96.75 125 GLU A C 1
ATOM 1013 O O . GLU A 1 125 ? -17.562 -3.326 1.391 1 96.75 125 GLU A O 1
ATOM 1018 N N . PRO A 1 126 ? -19.016 -1.737 2.029 1 95.56 126 PRO A N 1
ATOM 1019 C CA . PRO A 1 126 ? -17.938 -0.838 2.443 1 95.56 126 PRO A CA 1
ATOM 1020 C C . PRO A 1 126 ? -16.984 -1.478 3.459 1 95.56 126 PRO A C 1
ATOM 1022 O O . PRO A 1 126 ? -15.781 -1.222 3.434 1 95.56 126 PRO A O 1
ATOM 1025 N N . TYR A 1 127 ? -17.5 -2.275 4.305 1 95.62 127 TYR A N 1
ATOM 1026 C CA . TYR A 1 127 ? -16.656 -2.934 5.297 1 95.62 127 TYR A CA 1
ATOM 1027 C C . TYR A 1 127 ? -15.695 -3.914 4.633 1 95.62 127 TYR A C 1
ATOM 1029 O O . TYR A 1 127 ? -14.508 -3.951 4.961 1 95.62 127 TYR A O 1
ATOM 1037 N N . ILE A 1 128 ? -16.172 -4.664 3.703 1 97 128 ILE A N 1
ATOM 1038 C CA . ILE A 1 128 ? -15.344 -5.629 2.982 1 97 128 ILE A CA 1
ATOM 1039 C C . ILE A 1 128 ? -14.305 -4.891 2.145 1 97 128 ILE A C 1
ATOM 1041 O O . ILE A 1 128 ? -13.148 -5.309 2.07 1 97 128 ILE A O 1
ATOM 1045 N N . ALA A 1 129 ? -14.742 -3.77 1.562 1 97.62 129 ALA A N 1
ATOM 1046 C CA . ALA A 1 129 ? -13.828 -2.971 0.745 1 97.62 129 ALA A CA 1
ATOM 1047 C C . ALA A 1 129 ? -12.664 -2.443 1.577 1 97.62 129 ALA A C 1
ATOM 1049 O O . ALA A 1 129 ? -11.508 -2.498 1.146 1 97.62 129 ALA A O 1
ATOM 1050 N N . THR A 1 130 ? -12.992 -1.984 2.746 1 97 130 THR A N 1
ATOM 1051 C CA . THR A 1 130 ? -11.961 -1.453 3.631 1 97 130 THR A CA 1
ATOM 1052 C C . THR A 1 130 ? -10.992 -2.553 4.051 1 97 130 THR A C 1
ATOM 1054 O O . THR A 1 130 ? -9.773 -2.344 4.07 1 97 130 THR A O 1
ATOM 1057 N N . ASN A 1 131 ? -11.477 -3.697 4.344 1 96.69 131 ASN A N 1
ATOM 1058 C CA . ASN A 1 131 ? -10.633 -4.828 4.707 1 96.69 131 ASN A CA 1
ATOM 1059 C C . ASN A 1 131 ? -9.742 -5.258 3.545 1 96.69 131 ASN A C 1
ATOM 1061 O O . ASN A 1 131 ? -8.57 -5.59 3.744 1 96.69 131 ASN A O 1
ATOM 1065 N N . LEU A 1 132 ? -10.32 -5.258 2.373 1 97.88 132 LEU A N 1
ATOM 1066 C CA . LEU A 1 132 ? -9.547 -5.59 1.178 1 97.88 132 LEU A CA 1
ATOM 1067 C C . LEU A 1 132 ? -8.406 -4.605 0.974 1 97.88 132 LEU A C 1
ATOM 1069 O O . LEU A 1 132 ? -7.266 -5.012 0.741 1 97.88 132 LEU A O 1
ATOM 1073 N N . LEU A 1 133 ? -8.695 -3.35 1.105 1 98.31 133 LEU A N 1
ATOM 1074 C CA . LEU A 1 133 ? -7.691 -2.311 0.895 1 98.31 133 LEU A CA 1
ATOM 1075 C C . LEU A 1 133 ? -6.602 -2.383 1.96 1 98.31 133 LEU A C 1
ATOM 1077 O O . LEU A 1 133 ? -5.418 -2.195 1.659 1 98.31 133 LEU A O 1
ATOM 1081 N N . GLU A 1 134 ? -7.004 -2.65 3.186 1 97.75 134 GLU A N 1
ATOM 1082 C CA . GLU A 1 134 ? -6.004 -2.83 4.234 1 97.75 134 GLU A CA 1
ATOM 1083 C C . GLU A 1 134 ? -5.113 -4.035 3.943 1 97.75 134 GLU A C 1
ATOM 1085 O O . GLU A 1 134 ? -3.918 -4.016 4.25 1 97.75 134 GLU A O 1
ATOM 1090 N N . PHE A 1 135 ? -5.672 -5.055 3.406 1 97.75 135 PHE A N 1
ATOM 1091 C CA . PHE A 1 135 ? -4.906 -6.227 3.008 1 97.75 135 PHE A CA 1
ATOM 1092 C C . PHE A 1 135 ? -3.896 -5.871 1.923 1 97.75 135 PHE A C 1
ATOM 1094 O O . PHE A 1 135 ? -2.742 -6.305 1.974 1 97.75 135 PHE A O 1
ATOM 1101 N N . VAL A 1 136 ? -4.316 -5.094 0.946 1 98 136 VAL A N 1
ATOM 1102 C CA . VAL A 1 136 ? -3.42 -4.625 -0.105 1 98 136 VAL A CA 1
ATOM 1103 C C . VAL A 1 136 ? -2.275 -3.826 0.513 1 98 136 VAL A C 1
ATOM 1105 O O . VAL A 1 136 ? -1.112 -4.012 0.146 1 98 136 VAL A O 1
ATOM 1108 N N . ILE A 1 137 ? -2.59 -2.99 1.418 1 98.25 137 ILE A N 1
ATOM 1109 C CA . ILE A 1 137 ? -1.604 -2.139 2.076 1 98.25 137 ILE A CA 1
ATOM 1110 C C . ILE A 1 137 ? -0.564 -3.006 2.783 1 98.25 137 ILE A C 1
ATOM 1112 O O . ILE A 1 137 ? 0.641 -2.801 2.617 1 98.25 137 ILE A O 1
ATOM 1116 N N . ARG A 1 138 ? -0.977 -3.984 3.502 1 97.12 138 ARG A N 1
ATOM 1117 C CA . ARG A 1 138 ? -0.048 -4.844 4.23 1 97.12 138 ARG A CA 1
ATOM 1118 C C . ARG A 1 138 ? 0.812 -5.656 3.268 1 97.12 138 ARG A C 1
ATOM 1120 O O . ARG A 1 138 ? 1.983 -5.922 3.547 1 97.12 138 ARG A O 1
ATOM 1127 N N . SER A 1 139 ? 0.187 -6.059 2.23 1 95.81 139 SER A N 1
ATOM 1128 C CA . SER A 1 139 ? 0.943 -6.77 1.204 1 95.81 139 SER A CA 1
ATOM 1129 C C . SER A 1 139 ? 2.064 -5.902 0.644 1 95.81 139 SER A C 1
ATOM 1131 O O . SER A 1 139 ? 3.207 -6.352 0.526 1 95.81 139 SER A O 1
ATOM 1133 N N . LEU A 1 140 ? 1.767 -4.703 0.314 1 96.5 140 LEU A N 1
ATOM 1134 C CA . LEU A 1 140 ? 2.75 -3.771 -0.23 1 96.5 140 LEU A CA 1
ATOM 1135 C C . LEU A 1 140 ? 3.791 -3.404 0.822 1 96.5 140 LEU A C 1
ATOM 1137 O O . LEU A 1 140 ? 4.973 -3.24 0.502 1 96.5 140 LEU A O 1
ATOM 1141 N N . ASP A 1 141 ? 3.309 -3.242 2.051 1 96.31 141 ASP A N 1
ATOM 1142 C CA . ASP A 1 141 ? 4.223 -2.975 3.156 1 96.31 141 ASP A CA 1
ATOM 1143 C C . ASP A 1 141 ? 5.297 -4.059 3.256 1 96.31 141 ASP A C 1
ATOM 1145 O O . ASP A 1 141 ? 6.477 -3.754 3.43 1 96.31 141 ASP A O 1
ATOM 1149 N N . SER A 1 142 ? 4.875 -5.25 3.193 1 95 142 SER A N 1
ATOM 1150 C CA . SER A 1 142 ? 5.805 -6.371 3.26 1 95 142 SER A CA 1
ATOM 1151 C C . SER A 1 142 ? 6.836 -6.301 2.139 1 95 142 SER A C 1
ATOM 1153 O O . SER A 1 142 ? 8.023 -6.57 2.359 1 95 142 SER A O 1
ATOM 1155 N N . LEU A 1 143 ? 6.383 -5.938 0.988 1 94.06 143 LEU A N 1
ATOM 1156 C CA . LEU A 1 143 ? 7.273 -5.82 -0.162 1 94.06 143 LEU A CA 1
ATOM 1157 C C . LEU A 1 143 ? 8.266 -4.68 0.037 1 94.06 143 LEU A C 1
ATOM 1159 O O . LEU A 1 143 ? 9.445 -4.816 -0.296 1 94.06 143 LEU A O 1
ATOM 1163 N N . VAL A 1 144 ? 7.84 -3.553 0.526 1 95.31 144 VAL A N 1
ATOM 1164 C CA . VAL A 1 144 ? 8.711 -2.416 0.799 1 95.31 144 VAL A CA 1
ATOM 1165 C C . VAL A 1 144 ? 9.805 -2.826 1.787 1 95.31 144 VAL A C 1
ATOM 1167 O O . VAL A 1 144 ? 10.984 -2.549 1.567 1 95.31 144 VAL A O 1
ATOM 1170 N N . ARG A 1 145 ? 9.398 -3.459 2.822 1 94.19 145 ARG A N 1
ATOM 1171 C CA . ARG A 1 145 ? 10.359 -3.875 3.836 1 94.19 145 ARG A CA 1
ATOM 1172 C C . ARG A 1 145 ? 11.383 -4.844 3.252 1 94.19 145 ARG A C 1
ATOM 1174 O O . ARG A 1 145 ? 12.586 -4.719 3.508 1 94.19 145 ARG A O 1
ATOM 1181 N N . HIS A 1 146 ? 10.898 -5.781 2.533 1 93.62 146 HIS A N 1
ATOM 1182 C CA . HIS A 1 146 ? 11.781 -6.758 1.909 1 93.62 146 HIS A CA 1
ATOM 1183 C C . HIS A 1 146 ? 12.773 -6.074 0.968 1 93.62 146 HIS A C 1
ATOM 1185 O O . HIS A 1 146 ? 13.977 -6.324 1.041 1 93.62 146 HIS A O 1
ATOM 1191 N N . LEU A 1 147 ? 12.219 -5.207 0.105 1 92.88 147 LEU A N 1
ATOM 1192 C CA . LEU A 1 147 ? 13.055 -4.523 -0.874 1 92.88 147 LEU A CA 1
ATOM 1193 C C . LEU A 1 147 ? 14.055 -3.598 -0.184 1 92.88 147 LEU A C 1
ATOM 1195 O O . LEU A 1 147 ? 15.188 -3.434 -0.652 1 92.88 147 LEU A O 1
ATOM 1199 N N . SER A 1 148 ? 13.617 -2.938 0.878 1 92 148 SER A N 1
ATOM 1200 C CA . SER A 1 148 ? 14.516 -2.074 1.645 1 92 148 SER A CA 1
ATOM 1201 C C . SER A 1 148 ? 15.672 -2.867 2.24 1 92 148 SER A C 1
ATOM 1203 O O . SER A 1 148 ? 16.812 -2.42 2.205 1 92 148 SER A O 1
ATOM 1205 N N . ASP A 1 149 ? 15.375 -4.023 2.781 1 91.44 149 ASP A N 1
ATOM 1206 C CA . ASP A 1 149 ? 16.391 -4.902 3.332 1 91.44 149 ASP A CA 1
ATOM 1207 C C . ASP A 1 149 ? 17.391 -5.336 2.252 1 91.44 149 ASP A C 1
ATOM 1209 O O . ASP A 1 149 ? 18.594 -5.348 2.48 1 91.44 149 ASP A O 1
ATOM 1213 N N . GLU A 1 150 ? 16.844 -5.664 1.127 1 90.31 150 GLU A N 1
ATOM 1214 C CA . GLU A 1 150 ? 17.688 -6.074 0.008 1 90.31 150 GLU A CA 1
ATOM 1215 C C . GLU A 1 150 ? 18.609 -4.934 -0.441 1 90.31 150 GLU A C 1
ATOM 1217 O O . GLU A 1 150 ? 19.781 -5.148 -0.723 1 90.31 150 GLU A O 1
ATOM 1222 N N . ASN A 1 151 ? 18.047 -3.781 -0.52 1 90.19 151 ASN A N 1
ATOM 1223 C CA . ASN A 1 151 ? 18.812 -2.607 -0.912 1 90.19 151 ASN A CA 1
ATOM 1224 C C . ASN A 1 151 ? 19.938 -2.322 0.079 1 90.19 151 ASN A C 1
ATOM 1226 O O . ASN A 1 151 ? 21.062 -1.973 -0.321 1 90.19 151 ASN A O 1
ATOM 1230 N N . ALA A 1 152 ? 19.688 -2.453 1.281 1 86.5 152 ALA A N 1
ATOM 1231 C CA . ALA A 1 152 ? 20.688 -2.227 2.318 1 86.5 152 ALA A CA 1
ATOM 1232 C C . ALA A 1 152 ? 21.844 -3.215 2.189 1 86.5 152 ALA A C 1
ATOM 1234 O O . ALA A 1 152 ? 23.016 -2.832 2.301 1 86.5 152 ALA A O 1
ATOM 1235 N N . LYS A 1 153 ? 21.5 -4.457 1.932 1 88.06 153 LYS A N 1
ATOM 1236 C CA . LYS A 1 153 ? 22.516 -5.488 1.751 1 88.06 153 LYS A CA 1
ATOM 1237 C C . LYS A 1 153 ? 23.391 -5.203 0.527 1 88.06 153 LYS A C 1
ATOM 1239 O O . LYS A 1 153 ? 24.609 -5.32 0.585 1 88.06 153 LYS A O 1
ATOM 1244 N N . LEU A 1 154 ? 22.781 -4.824 -0.493 1 87.5 154 LEU A N 1
ATOM 1245 C CA . LEU A 1 154 ? 23.484 -4.555 -1.74 1 87.5 154 LEU A CA 1
ATOM 1246 C C . LEU A 1 154 ? 24.375 -3.33 -1.604 1 87.5 154 LEU A C 1
ATOM 1248 O O . LEU A 1 154 ? 25.484 -3.301 -2.152 1 87.5 154 LEU A O 1
ATOM 1252 N N . HIS A 1 155 ? 23.938 -2.334 -0.939 1 83.5 155 HIS A N 1
ATOM 1253 C CA . HIS A 1 155 ? 24.75 -1.146 -0.711 1 83.5 155 HIS A CA 1
ATOM 1254 C C . HIS A 1 155 ? 26 -1.481 0.096 1 83.5 155 HIS A C 1
ATOM 1256 O O . HIS A 1 155 ? 27.078 -0.969 -0.188 1 83.5 155 HIS A O 1
ATOM 1262 N N . LYS A 1 156 ? 25.891 -2.338 1.059 1 83.5 156 LYS A N 1
ATOM 1263 C CA . LYS A 1 156 ? 27.031 -2.791 1.83 1 83.5 156 LYS A CA 1
ATOM 1264 C C . LYS A 1 156 ? 28.031 -3.549 0.947 1 83.5 156 LYS A C 1
ATOM 1266 O O . LYS A 1 156 ? 29.234 -3.402 1.097 1 83.5 156 LYS A O 1
ATOM 1271 N N . GLN A 1 157 ? 27.516 -4.301 0.064 1 80.75 157 GLN A N 1
ATOM 1272 C CA . GLN A 1 157 ? 28.344 -5.09 -0.837 1 80.75 157 GLN A CA 1
ATOM 1273 C C . GLN A 1 157 ? 29.094 -4.191 -1.814 1 80.75 157 GLN A C 1
ATOM 1275 O O . GLN A 1 157 ? 30.266 -4.434 -2.113 1 80.75 157 GLN A O 1
ATOM 1280 N N . VAL A 1 158 ? 28.469 -3.254 -2.311 1 80.81 158 VAL A N 1
ATOM 1281 C CA . VAL A 1 158 ? 29.062 -2.336 -3.27 1 80.81 158 VAL A CA 1
ATOM 1282 C C . VAL A 1 158 ? 30.141 -1.502 -2.58 1 80.81 158 VAL A C 1
ATOM 1284 O O . VAL A 1 158 ? 31.234 -1.303 -3.127 1 80.81 158 VAL A O 1
ATOM 1287 N N . THR A 1 159 ? 29.797 -0.969 -1.454 1 74.75 159 THR A N 1
ATOM 1288 C CA . THR A 1 159 ? 30.75 -0.152 -0.724 1 74.75 159 THR A CA 1
ATOM 1289 C C . THR A 1 159 ? 31.906 -1.011 -0.192 1 74.75 159 THR A C 1
ATOM 1291 O O . THR A 1 159 ? 33.031 -0.547 -0.097 1 74.75 159 THR A O 1
ATOM 1294 N N . GLY A 1 160 ? 31.562 -2.17 0.278 1 65 160 GLY A N 1
ATOM 1295 C CA . GLY A 1 160 ? 32.625 -3.08 0.699 1 65 160 GLY A CA 1
ATOM 1296 C C . GLY A 1 160 ? 33.531 -3.504 -0.436 1 65 160 GLY A C 1
ATOM 1297 O O . GLY A 1 160 ? 34.719 -3.746 -0.224 1 65 160 GLY A O 1
ATOM 1298 N N . LEU A 1 161 ? 33.125 -3.727 -1.625 1 55.5 161 LEU A N 1
ATOM 1299 C CA . LEU A 1 161 ? 33.938 -4.09 -2.799 1 55.5 161 LEU A CA 1
ATOM 1300 C C . LEU A 1 161 ? 34.75 -2.9 -3.291 1 55.5 161 LEU A C 1
ATOM 1302 O O . LEU A 1 161 ? 35.781 -3.08 -3.955 1 55.5 161 LEU A O 1
ATOM 1306 N N . GLY A 1 162 ? 34.312 -1.722 -3.254 1 44.66 162 GLY A N 1
ATOM 1307 C CA . GLY A 1 162 ? 35.125 -0.575 -3.674 1 44.66 162 GLY A CA 1
ATOM 1308 C C . GLY A 1 162 ? 36.375 -0.385 -2.855 1 44.66 162 GLY A C 1
ATOM 1309 O O . GLY A 1 162 ? 37.25 0.398 -3.227 1 44.66 162 GLY A O 1
ATOM 1310 N N . TYR A 1 163 ? 36.5 -0.611 -1.6 1 37.53 163 TYR A N 1
ATOM 1311 C CA . TYR A 1 163 ? 37.781 -0.489 -0.895 1 37.53 163 TYR A CA 1
ATOM 1312 C C . TYR A 1 163 ? 38.688 -1.681 -1.187 1 37.53 163 TYR A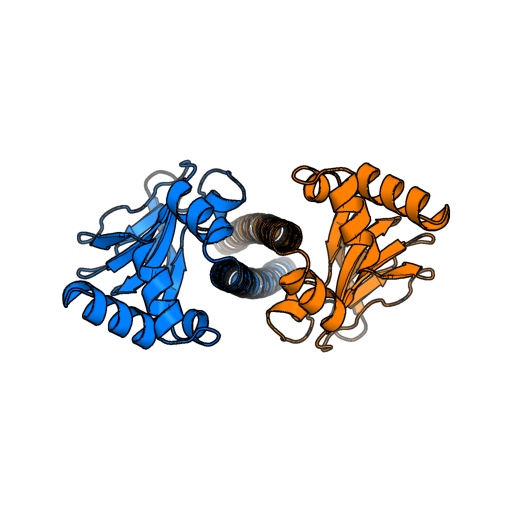 C 1
ATOM 1314 O O . TYR A 1 163 ? 39.719 -1.869 -0.525 1 37.53 163 TYR A O 1
ATOM 1322 N N . ARG A 1 164 ? 38.375 -2.516 -2.209 1 29.36 164 ARG A N 1
ATOM 1323 C CA . ARG A 1 164 ? 39.625 -3.203 -2.588 1 29.36 164 ARG A CA 1
ATOM 1324 C C . ARG A 1 164 ? 40.344 -2.439 -3.684 1 29.36 164 ARG A C 1
ATOM 1326 O O . ARG A 1 164 ? 39.719 -1.823 -4.547 1 29.36 164 ARG A O 1
ATOM 1333 N N . MET B 1 1 ? -18.047 26.391 10.898 1 49.56 1 MET B N 1
ATOM 1334 C CA . MET B 1 1 ? -16.703 25.859 11.047 1 49.56 1 MET B CA 1
ATOM 1335 C C . MET B 1 1 ? -15.727 26.953 11.492 1 49.56 1 MET B C 1
ATOM 1337 O O . MET B 1 1 ? -15.742 28.062 10.953 1 49.56 1 MET B O 1
ATOM 1341 N N . ASN B 1 2 ? -15.094 26.906 12.625 1 59.06 2 ASN B N 1
ATOM 1342 C CA . ASN B 1 2 ? -14.227 27.953 13.141 1 59.06 2 ASN B CA 1
ATOM 1343 C C . ASN B 1 2 ? -13.094 28.281 12.18 1 59.06 2 ASN B C 1
ATOM 1345 O O . ASN B 1 2 ? -12.727 27.438 11.344 1 59.06 2 ASN B O 1
ATOM 1349 N N . LYS B 1 3 ? -12.789 29.469 12.047 1 60.38 3 LYS B N 1
ATOM 1350 C CA . LYS B 1 3 ? -11.781 30.031 11.148 1 60.38 3 LYS B CA 1
ATOM 1351 C C . LYS B 1 3 ? -10.578 29.094 11.031 1 60.38 3 LYS B C 1
ATOM 1353 O O . LYS B 1 3 ? -10.039 28.906 9.938 1 60.38 3 LYS B O 1
ATOM 1358 N N . VAL B 1 4 ? -10.156 28.516 12.125 1 63.44 4 VAL B N 1
ATOM 1359 C CA . VAL B 1 4 ? -8.992 27.641 12.156 1 63.44 4 VAL B CA 1
ATOM 1360 C C . VAL B 1 4 ? -9.25 26.406 11.297 1 63.44 4 VAL B C 1
ATOM 1362 O O . VAL B 1 4 ? -8.367 25.953 10.562 1 63.44 4 VAL B O 1
ATOM 1365 N N . SER B 1 5 ? -10.469 26.094 11.289 1 76.19 5 SER B N 1
ATOM 1366 C CA . SER B 1 5 ? -10.82 24.906 10.516 1 76.19 5 SER B CA 1
ATOM 1367 C C . SER B 1 5 ? -10.805 25.188 9.023 1 76.19 5 SER B C 1
ATOM 1369 O O . SER B 1 5 ? -10.32 24.375 8.234 1 76.19 5 SER B O 1
ATOM 1371 N N . THR B 1 6 ? -11.094 26.453 8.766 1 86.56 6 THR B N 1
ATOM 1372 C CA . THR B 1 6 ? -11.148 26.797 7.348 1 86.56 6 THR B CA 1
ATOM 1373 C C . THR B 1 6 ? -9.742 26.938 6.77 1 86.56 6 THR B C 1
ATOM 1375 O O . THR B 1 6 ? -9.477 26.484 5.652 1 86.56 6 THR B O 1
ATOM 1378 N N . GLN B 1 7 ? -8.859 27.547 7.516 1 91.38 7 GLN B N 1
ATOM 1379 C CA . GLN B 1 7 ? -7.48 27.703 7.074 1 91.38 7 GLN B CA 1
ATOM 1380 C C . GLN B 1 7 ? -6.797 26.359 6.902 1 91.38 7 GLN B C 1
ATOM 1382 O O . GLN B 1 7 ? -6.004 26.172 5.977 1 91.38 7 GLN B O 1
ATOM 1387 N N . LEU B 1 8 ? -7.09 25.516 7.824 1 94.19 8 LEU B N 1
ATOM 1388 C CA . LEU B 1 8 ? -6.516 24.188 7.766 1 94.19 8 LEU B CA 1
ATOM 1389 C C . LEU B 1 8 ? -7.016 23.422 6.539 1 94.19 8 LEU B C 1
ATOM 1391 O O . LEU B 1 8 ? -6.234 22.781 5.84 1 94.19 8 LEU B O 1
ATOM 1395 N N . VAL B 1 9 ? -8.281 23.562 6.254 1 95.69 9 VAL B N 1
ATOM 1396 C CA . VAL B 1 9 ? -8.875 22.906 5.098 1 95.69 9 VAL B CA 1
ATOM 1397 C C . VAL B 1 9 ? -8.227 23.422 3.814 1 95.69 9 VAL B C 1
ATOM 1399 O O . VAL B 1 9 ? -7.887 22.625 2.926 1 95.69 9 VAL B O 1
ATOM 1402 N N . GLU B 1 10 ? -8.008 24.719 3.775 1 95.81 10 GLU B N 1
ATOM 1403 C CA . GLU B 1 10 ? -7.371 25.328 2.607 1 95.81 10 GLU B CA 1
ATOM 1404 C C . GLU B 1 10 ? -5.93 24.844 2.457 1 95.81 10 GLU B C 1
ATOM 1406 O O . GLU B 1 10 ? -5.473 24.578 1.344 1 95.81 10 GLU B O 1
ATOM 1411 N N . GLN B 1 11 ? -5.25 24.75 3.525 1 96.06 11 GLN B N 1
ATOM 1412 C CA . GLN B 1 11 ? -3.875 24.281 3.488 1 96.06 11 GLN B CA 1
ATOM 1413 C C . GLN B 1 11 ? -3.807 22.844 2.975 1 96.06 11 GLN B C 1
ATOM 1415 O O . GLN B 1 11 ? -2.93 22.5 2.176 1 96.06 11 GLN B O 1
ATOM 1420 N N . VAL B 1 12 ? -4.703 22.016 3.48 1 96.81 12 VAL B N 1
ATOM 1421 C CA . VAL B 1 12 ? -4.742 20.625 3.059 1 96.81 12 VAL B CA 1
ATOM 1422 C C . VAL B 1 12 ? -5.043 20.531 1.564 1 96.81 12 VAL B C 1
ATOM 1424 O O . VAL B 1 12 ? -4.383 19.797 0.832 1 96.81 12 VAL B O 1
ATOM 1427 N N . LYS B 1 13 ? -5.93 21.297 1.097 1 96.5 13 LYS B N 1
ATOM 1428 C CA . LYS B 1 13 ? -6.289 21.297 -0.319 1 96.5 13 LYS B CA 1
ATOM 1429 C C . LYS B 1 13 ? -5.129 21.797 -1.177 1 96.5 13 LYS B C 1
ATOM 1431 O O . LYS B 1 13 ? -4.898 21.281 -2.275 1 96.5 13 LYS B O 1
ATOM 1436 N N . ASP B 1 14 ? -4.355 22.75 -0.671 1 95.81 14 ASP B N 1
ATOM 1437 C CA . ASP B 1 14 ? -3.268 23.359 -1.421 1 95.81 14 ASP B CA 1
ATOM 1438 C C . ASP B 1 14 ? -2.035 22.453 -1.443 1 95.81 14 ASP B C 1
ATOM 1440 O O . ASP B 1 14 ? -1.237 22.516 -2.383 1 95.81 14 ASP B O 1
ATOM 1444 N N . THR B 1 15 ? -1.899 21.641 -0.458 1 96.56 15 THR B N 1
ATOM 1445 C CA . THR B 1 15 ? -0.663 20.891 -0.296 1 96.56 15 THR B CA 1
ATOM 1446 C C . THR B 1 15 ? -0.871 19.422 -0.68 1 96.56 15 THR B C 1
ATOM 1448 O O . THR B 1 15 ? 0.038 18.781 -1.211 1 96.56 15 THR B O 1
ATOM 1451 N N . CYS B 1 16 ? -2.018 18.922 -0.365 1 96.25 16 CYS B N 1
ATOM 1452 C CA . CYS B 1 16 ? -2.283 17.5 -0.557 1 96.25 16 CYS B CA 1
ATOM 1453 C C . CYS B 1 16 ? -3.215 17.281 -1.742 1 96.25 16 CYS B C 1
ATOM 1455 O O . CYS B 1 16 ? -4.27 16.656 -1.601 1 96.25 16 CYS B O 1
ATOM 1457 N N . HIS B 1 17 ? -2.789 17.594 -2.854 1 95.81 17 HIS B N 1
ATOM 1458 C CA . HIS B 1 17 ? -3.594 17.578 -4.07 1 95.81 17 HIS B CA 1
ATOM 1459 C C . HIS B 1 17 ? -4.016 16.156 -4.434 1 95.81 17 HIS B C 1
ATOM 1461 O O . HIS B 1 17 ? -5.176 15.93 -4.789 1 95.81 17 HIS B O 1
ATOM 1467 N N . GLU B 1 18 ? -3.117 15.25 -4.312 1 94.69 18 GLU B N 1
ATOM 1468 C CA . GLU B 1 18 ? -3.424 13.875 -4.703 1 94.69 18 GLU B CA 1
ATOM 1469 C C . GLU B 1 18 ? -4.516 13.289 -3.82 1 94.69 18 GLU B C 1
ATOM 1471 O O . GLU B 1 18 ? -5.457 12.664 -4.32 1 94.69 18 GLU B O 1
ATOM 1476 N N . PHE B 1 19 ? -4.367 13.469 -2.549 1 95.69 19 PHE B N 1
ATOM 1477 C CA . PHE B 1 19 ? -5.375 12.969 -1.616 1 95.69 19 PHE B CA 1
ATOM 1478 C C . PHE B 1 19 ? -6.719 13.641 -1.867 1 95.69 19 PHE B C 1
ATOM 1480 O O . PHE B 1 19 ? -7.762 12.977 -1.848 1 95.69 19 PHE B O 1
ATOM 1487 N N . CYS B 1 20 ? -6.703 14.891 -2.184 1 96.88 20 CYS B N 1
ATOM 1488 C CA . CYS B 1 20 ? -7.926 15.68 -2.264 1 96.88 20 CYS B CA 1
ATOM 1489 C C . CYS B 1 20 ? -8.594 15.516 -3.627 1 96.88 20 CYS B C 1
ATOM 1491 O O . CYS B 1 20 ? -9.75 15.898 -3.805 1 96.88 20 CYS B O 1
ATOM 1493 N N . ALA B 1 21 ? -7.883 14.93 -4.531 1 94.56 21 ALA B N 1
ATOM 1494 C CA . ALA B 1 21 ? -8.32 14.891 -5.922 1 94.56 21 ALA B CA 1
ATOM 1495 C C . ALA B 1 21 ? -9.688 14.219 -6.047 1 94.56 21 ALA B C 1
ATOM 1497 O O . ALA B 1 21 ? -10.484 14.586 -6.914 1 94.56 21 ALA B O 1
ATOM 1498 N N . ALA B 1 22 ? -10.031 13.297 -5.18 1 93.81 22 ALA B N 1
ATOM 1499 C CA . ALA B 1 22 ? -11.266 12.531 -5.305 1 93.81 22 ALA B CA 1
ATOM 1500 C C . ALA B 1 22 ? -12.289 12.953 -4.254 1 93.81 22 ALA B C 1
ATOM 1502 O O . ALA B 1 22 ? -13.297 12.273 -4.043 1 93.81 22 ALA B O 1
ATOM 1503 N N . LEU B 1 23 ? -12.039 14.031 -3.615 1 96.94 23 LEU B N 1
ATOM 1504 C CA . LEU B 1 23 ? -12.914 14.492 -2.547 1 96.94 23 LEU B CA 1
ATOM 1505 C C . LEU B 1 23 ? -13.461 15.883 -2.854 1 96.94 23 LEU B C 1
ATOM 1507 O O . LEU B 1 23 ? -12.742 16.734 -3.396 1 96.94 23 LEU B O 1
ATOM 1511 N N . THR B 1 24 ? -14.695 16.094 -2.445 1 96.44 24 THR B N 1
ATOM 1512 C CA . THR B 1 24 ? -15.234 17.453 -2.482 1 96.44 24 THR B CA 1
ATOM 1513 C C . THR B 1 24 ? -14.656 18.297 -1.354 1 96.44 24 THR B C 1
ATOM 1515 O O . THR B 1 24 ? -14.094 17.75 -0.396 1 96.44 24 THR B O 1
ATOM 1518 N N . ASP B 1 25 ? -14.836 19.594 -1.495 1 94.94 25 ASP B N 1
ATOM 1519 C CA . ASP B 1 25 ? -14.375 20.5 -0.439 1 94.94 25 ASP B CA 1
ATOM 1520 C C . ASP B 1 25 ? -15.023 20.141 0.899 1 94.94 25 ASP B C 1
ATOM 1522 O O . ASP B 1 25 ? -14.375 20.203 1.944 1 94.94 25 ASP B O 1
ATOM 1526 N N . GLU B 1 26 ? -16.25 19.797 0.796 1 96.19 26 GLU B N 1
ATOM 1527 C CA . GLU B 1 26 ? -16.969 19.438 2.01 1 96.19 26 GLU B CA 1
ATOM 1528 C C . GLU B 1 26 ? -16.406 18.156 2.625 1 96.19 26 GLU B C 1
ATOM 1530 O O . GLU B 1 26 ? -16.297 18.047 3.848 1 96.19 26 GLU B O 1
ATOM 1535 N N . GLU B 1 27 ? -16.062 17.234 1.817 1 96.75 27 GLU B N 1
ATOM 1536 C CA . GLU B 1 27 ? -15.508 15.977 2.295 1 96.75 27 GLU B CA 1
ATOM 1537 C C . GLU B 1 27 ? -14.117 16.188 2.898 1 96.75 27 GLU B C 1
ATOM 1539 O O . GLU B 1 27 ? -13.773 15.547 3.896 1 96.75 27 GLU B O 1
ATOM 1544 N N . VAL B 1 28 ? -13.344 17.094 2.271 1 97.25 28 VAL B N 1
ATOM 1545 C CA . VAL B 1 28 ? -12.039 17.438 2.846 1 97.25 28 VAL B CA 1
ATOM 1546 C C . VAL B 1 28 ? -12.234 18.062 4.223 1 97.25 28 VAL B C 1
ATOM 1548 O O . VAL B 1 28 ? -11.523 17.734 5.172 1 97.25 28 VAL B O 1
ATOM 1551 N N . SER B 1 29 ? -13.188 18.906 4.316 1 96.56 29 SER B N 1
ATOM 1552 C CA . SER B 1 29 ? -13.5 19.547 5.59 1 96.56 29 SER B CA 1
ATOM 1553 C C . SER B 1 29 ? -13.906 18.516 6.645 1 96.56 29 SER B C 1
ATOM 1555 O O . SER B 1 29 ? -13.477 18.609 7.797 1 96.56 29 SER B O 1
ATOM 1557 N N . ARG B 1 30 ? -14.719 17.547 6.277 1 96.44 30 ARG B N 1
ATOM 1558 C CA . ARG B 1 30 ? -15.117 16.484 7.191 1 96.44 30 ARG B CA 1
ATOM 1559 C C . ARG B 1 30 ? -13.906 15.648 7.625 1 96.44 30 ARG B C 1
ATOM 1561 O O . ARG B 1 30 ? -13.758 15.328 8.805 1 96.44 30 ARG B O 1
ATOM 1568 N N . PHE B 1 31 ? -13.031 15.336 6.688 1 97.81 31 PHE B N 1
ATOM 1569 C CA . PHE B 1 31 ? -11.836 14.555 6.984 1 97.81 31 PHE B CA 1
ATOM 1570 C C . PHE B 1 31 ? -10.992 15.25 8.047 1 97.81 31 PHE B C 1
ATOM 1572 O O . PHE B 1 31 ? -10.578 14.617 9.031 1 97.81 31 PHE B O 1
ATOM 1579 N N . VAL B 1 32 ? -10.789 16.516 7.84 1 97.12 32 VAL B N 1
ATOM 1580 C CA . VAL B 1 32 ? -9.906 17.281 8.711 1 97.12 32 VAL B CA 1
ATOM 1581 C C . VAL B 1 32 ? -10.461 17.297 10.133 1 97.12 32 VAL B C 1
ATOM 1583 O O . VAL B 1 32 ? -9.695 17.281 11.102 1 97.12 32 VAL B O 1
ATOM 1586 N N . ARG B 1 33 ? -11.711 17.156 10.305 1 95.81 33 ARG B N 1
ATOM 1587 C CA . ARG B 1 33 ? -12.352 17.188 11.609 1 95.81 33 ARG B CA 1
ATOM 1588 C C . ARG B 1 33 ? -12.008 15.93 12.414 1 95.81 33 ARG B C 1
ATOM 1590 O O . ARG B 1 33 ? -12.117 15.922 13.641 1 95.81 33 ARG B O 1
ATOM 1597 N N . TYR B 1 34 ? -11.602 14.875 11.734 1 97 34 TYR B N 1
ATOM 1598 C CA . TYR B 1 34 ? -11.258 13.625 12.414 1 97 34 TYR B CA 1
ATOM 1599 C C . TYR B 1 34 ? -9.781 13.594 12.789 1 97 34 TYR B C 1
ATOM 1601 O O . TYR B 1 34 ? -9.328 12.68 13.477 1 97 34 TYR B O 1
ATOM 1609 N N . THR B 1 35 ? -9.055 14.562 12.289 1 97.62 35 THR B N 1
ATOM 1610 C CA . THR B 1 35 ? -7.605 14.555 12.461 1 97.62 35 THR B CA 1
ATOM 1611 C C . THR B 1 35 ? -7.18 15.594 13.492 1 97.62 35 THR B C 1
ATOM 1613 O O . THR B 1 35 ? -8 16.375 13.977 1 97.62 35 THR B O 1
ATOM 1616 N N . ARG B 1 36 ? -5.941 15.547 13.859 1 97.25 36 ARG B N 1
ATOM 1617 C CA . ARG B 1 36 ? -5.344 16.516 14.773 1 97.25 36 ARG B CA 1
ATOM 1618 C C . ARG B 1 36 ? -4.082 17.125 14.18 1 97.25 36 ARG B C 1
ATOM 1620 O O . ARG B 1 36 ? -3.26 16.422 13.594 1 97.25 36 ARG B O 1
ATOM 1627 N N . ILE B 1 37 ? -3.967 18.391 14.352 1 96.88 37 ILE B N 1
ATOM 1628 C CA . ILE B 1 37 ? -2.771 19.078 13.867 1 96.88 37 ILE B CA 1
ATOM 1629 C C . ILE B 1 37 ? -1.64 18.922 14.875 1 96.88 37 ILE B C 1
ATOM 1631 O O . ILE B 1 37 ? -1.85 19.062 16.078 1 96.88 37 ILE B O 1
ATOM 1635 N N . ARG B 1 38 ? -0.478 18.594 14.391 1 96.69 38 ARG B N 1
ATOM 1636 C CA . ARG B 1 38 ? 0.75 18.531 15.18 1 96.69 38 ARG B CA 1
ATOM 1637 C C . ARG B 1 38 ? 1.816 19.453 14.594 1 96.69 38 ARG B C 1
ATOM 1639 O O . ARG B 1 38 ? 2.176 19.328 13.414 1 96.69 38 ARG B O 1
ATOM 1646 N N . GLU B 1 39 ? 2.275 20.344 15.383 1 96.69 39 GLU B N 1
ATOM 1647 C CA . GLU B 1 39 ? 3.393 21.219 15.008 1 96.69 39 GLU B CA 1
ATOM 1648 C C . GLU B 1 39 ? 4.695 20.734 15.641 1 96.69 39 GLU B C 1
ATOM 1650 O O . GLU B 1 39 ? 4.762 20.5 16.844 1 96.69 39 GLU B O 1
ATOM 1655 N N . MET B 1 40 ? 5.641 20.594 14.859 1 96.56 40 MET B N 1
ATOM 1656 C CA . MET B 1 40 ? 6.902 20.031 15.32 1 96.56 40 MET B CA 1
ATOM 1657 C C . MET B 1 40 ? 7.961 21.109 15.477 1 96.56 40 MET B C 1
ATOM 1659 O O . MET B 1 40 ? 8.008 22.062 14.688 1 96.56 40 MET B O 1
ATOM 1663 N N . GLY B 1 41 ? 8.797 20.922 16.516 1 94.38 41 GLY B N 1
ATOM 1664 C CA . GLY B 1 41 ? 9.984 21.75 16.625 1 94.38 41 GLY B CA 1
ATOM 1665 C C . GLY B 1 41 ? 11.094 21.344 15.68 1 94.38 41 GLY B C 1
ATOM 1666 O O . GLY B 1 41 ? 11.039 20.266 15.086 1 94.38 41 GLY B O 1
ATOM 1667 N N . SER B 1 42 ? 12.031 22.25 15.594 1 93.38 42 SER B N 1
ATOM 1668 C CA . SER B 1 42 ? 13.18 21.938 14.758 1 93.38 42 SER B CA 1
ATOM 1669 C C . SER B 1 42 ? 13.906 20.688 15.234 1 93.38 42 SER B C 1
ATOM 1671 O O . SER B 1 42 ? 14.172 20.547 16.438 1 93.38 42 SER B O 1
ATOM 1673 N N . GLN B 1 43 ? 14.07 19.75 14.336 1 94.62 43 GLN B N 1
ATOM 1674 C CA . GLN B 1 43 ? 14.852 18.547 14.562 1 94.62 43 GLN B CA 1
ATOM 1675 C C . GLN B 1 43 ? 14.188 17.641 15.602 1 94.62 43 GLN B C 1
ATOM 1677 O O . GLN B 1 43 ? 14.836 16.766 16.172 1 94.62 43 GLN B O 1
ATOM 1682 N N . GLU B 1 44 ? 12.969 17.906 15.781 1 96.75 44 GLU B N 1
ATOM 1683 C CA . GLU B 1 44 ? 12.25 17.062 16.734 1 96.75 44 GLU B CA 1
ATOM 1684 C C . GLU B 1 44 ? 11.969 15.68 16.141 1 96.75 44 GLU B C 1
ATOM 1686 O O . GLU B 1 44 ? 11.586 15.562 14.977 1 96.75 44 GLU B O 1
ATOM 1691 N N . VAL B 1 45 ? 12.18 14.633 16.984 1 96.81 45 VAL B N 1
ATOM 1692 C CA . VAL B 1 45 ? 11.891 13.266 16.562 1 96.81 45 VAL B CA 1
ATOM 1693 C C . VAL B 1 45 ? 10.391 13.016 16.609 1 96.81 45 VAL B C 1
ATOM 1695 O O . VAL B 1 45 ? 9.766 13.195 17.672 1 96.81 45 VAL B O 1
ATOM 1698 N N . VAL B 1 46 ? 9.867 12.656 15.477 1 97.06 46 VAL B N 1
ATOM 1699 C CA . VAL B 1 46 ? 8.445 12.367 15.367 1 97.06 46 VAL B CA 1
ATOM 1700 C C . VAL B 1 46 ? 8.164 10.938 15.828 1 97.06 46 VAL B C 1
ATOM 1702 O O . VAL B 1 46 ? 7.172 10.68 16.5 1 97.06 46 VAL B O 1
ATOM 1705 N N . ALA B 1 47 ? 8.984 10.016 15.422 1 97 47 ALA B N 1
ATOM 1706 C CA . ALA B 1 47 ? 8.93 8.602 15.766 1 97 47 ALA B CA 1
ATOM 1707 C C . ALA B 1 47 ? 10.305 7.949 15.648 1 97 47 ALA B C 1
ATOM 1709 O O . ALA B 1 47 ? 11.086 8.297 14.758 1 97 47 ALA B O 1
ATOM 1710 N N . ASP B 1 48 ? 10.5 6.953 16.484 1 96.81 48 ASP B N 1
ATOM 1711 C CA . ASP B 1 48 ? 11.852 6.398 16.531 1 96.81 48 ASP B CA 1
ATOM 1712 C C . ASP B 1 48 ? 11.867 4.941 16.078 1 96.81 48 ASP B C 1
ATOM 1714 O O . ASP B 1 48 ? 10.812 4.305 15.992 1 96.81 48 ASP B O 1
ATOM 1718 N N . ILE B 1 49 ? 13.055 4.531 15.781 1 96.12 49 ILE B N 1
ATOM 1719 C CA . ILE B 1 49 ? 13.289 3.146 15.383 1 96.12 49 ILE B CA 1
ATOM 1720 C C . ILE B 1 49 ? 12.836 2.205 16.5 1 96.12 49 ILE B C 1
ATOM 1722 O O . ILE B 1 49 ? 13.062 2.473 17.672 1 96.12 49 ILE B O 1
ATOM 1726 N N . GLY B 1 50 ? 12.172 1.105 16.062 1 96.5 50 GLY B N 1
ATOM 1727 C CA . GLY B 1 50 ? 11.758 0.092 17.016 1 96.5 50 GLY B CA 1
ATOM 1728 C C . GLY B 1 50 ? 10.352 0.316 17.547 1 96.5 50 GLY B C 1
ATOM 1729 O O . GLY B 1 50 ? 9.734 -0.602 18.094 1 96.5 50 GLY B O 1
ATOM 1730 N N . GLU B 1 51 ? 9.828 1.512 17.469 1 96.19 51 GLU B N 1
ATOM 1731 C CA . GLU B 1 51 ? 8.477 1.824 17.922 1 96.19 51 GLU B CA 1
ATOM 1732 C C . GLU B 1 51 ? 7.426 1.247 16.984 1 96.19 51 GLU B C 1
ATOM 1734 O O . GLU B 1 51 ? 7.605 1.258 15.766 1 96.19 51 GLU B O 1
ATOM 1739 N N . ILE B 1 52 ? 6.387 0.718 17.562 1 96.12 52 ILE B N 1
ATOM 1740 C CA . ILE B 1 52 ? 5.18 0.402 16.812 1 96.12 52 ILE B CA 1
ATOM 1741 C C . ILE B 1 52 ? 4.168 1.54 16.953 1 96.12 52 ILE B C 1
ATOM 1743 O O . ILE B 1 52 ? 3.666 1.798 18.047 1 96.12 52 ILE B O 1
ATOM 1747 N N . SER B 1 53 ? 3.893 2.168 15.852 1 93.56 53 SER B N 1
ATOM 1748 C CA . SER B 1 53 ? 3.119 3.404 15.906 1 93.56 53 SER B CA 1
ATOM 1749 C C . SER B 1 53 ? 1.621 3.121 15.867 1 93.56 53 SER B C 1
ATOM 1751 O O . SER B 1 53 ? 1.17 2.238 15.133 1 93.56 53 SER B O 1
ATOM 1753 N N . ASP B 1 54 ? 0.887 3.9 16.594 1 96.75 54 ASP B N 1
ATOM 1754 C CA . ASP B 1 54 ? -0.571 3.844 16.562 1 96.75 54 ASP B CA 1
ATOM 1755 C C . ASP B 1 54 ? -1.147 5.043 15.805 1 96.75 54 ASP B C 1
ATOM 1757 O O . ASP B 1 54 ? -2.328 5.363 15.953 1 96.75 54 ASP B O 1
ATOM 1761 N N . ARG B 1 55 ? -0.221 5.684 15.109 1 98 55 ARG B N 1
ATOM 1762 C CA . ARG B 1 55 ? -0.647 6.836 14.32 1 98 55 ARG B CA 1
ATOM 1763 C C . ARG B 1 55 ? 0.211 6.996 13.07 1 98 55 ARG B C 1
ATOM 1765 O O . ARG B 1 55 ? 1.315 6.449 13 1 98 55 ARG B O 1
ATOM 1772 N N . PHE B 1 56 ? -0.294 7.613 12.109 1 98.38 56 PHE B N 1
ATOM 1773 C CA 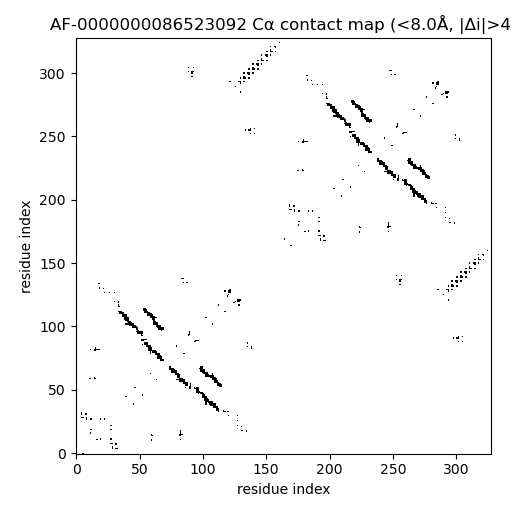. PHE B 1 56 ? 0.421 8.062 10.914 1 98.38 56 PHE B CA 1
ATOM 1774 C C . PHE B 1 56 ? 0.033 9.492 10.555 1 98.38 56 PHE B C 1
ATOM 1776 O O . PHE B 1 56 ? -0.808 10.102 11.227 1 98.38 56 PHE B O 1
ATOM 1783 N N . TYR B 1 57 ? 0.744 10.094 9.531 1 98.38 57 TYR B N 1
ATOM 1784 C CA . TYR B 1 57 ? 0.618 11.539 9.344 1 98.38 57 TYR B CA 1
ATOM 1785 C C . TYR B 1 57 ? 0.539 11.891 7.859 1 98.38 57 TYR B C 1
ATOM 1787 O O . TYR B 1 57 ? 1.183 11.242 7.027 1 98.38 57 TYR B O 1
ATOM 1795 N N . LEU B 1 58 ? -0.246 12.852 7.605 1 98.31 58 LEU B N 1
ATOM 1796 C CA . LEU B 1 58 ? -0.129 13.617 6.371 1 98.31 58 LEU B CA 1
ATOM 1797 C C . LEU B 1 58 ? 0.724 14.867 6.586 1 98.31 58 LEU B C 1
ATOM 1799 O O . LEU B 1 58 ? 0.427 15.68 7.461 1 98.31 58 LEU B O 1
ATOM 1803 N N . VAL B 1 59 ? 1.785 15.023 5.785 1 98.12 59 VAL B N 1
ATOM 1804 C CA . VAL B 1 59 ? 2.641 16.203 5.902 1 98.12 59 VAL B CA 1
ATOM 1805 C C . VAL B 1 59 ? 2.01 17.375 5.16 1 98.12 59 VAL B C 1
ATOM 1807 O O . VAL B 1 59 ? 1.811 17.312 3.943 1 98.12 59 VAL B O 1
ATOM 1810 N N . ILE B 1 60 ? 1.716 18.438 5.898 1 97.62 60 ILE B N 1
ATOM 1811 C CA . ILE B 1 60 ? 1.038 19.547 5.242 1 97.62 60 ILE B CA 1
ATOM 1812 C C . ILE B 1 60 ? 1.946 20.781 5.242 1 97.62 60 ILE B C 1
ATOM 1814 O O . ILE B 1 60 ? 1.658 21.766 4.57 1 97.62 60 ILE B O 1
ATOM 1818 N N . GLY B 1 61 ? 2.982 20.734 5.965 1 96.81 61 GLY B N 1
ATOM 1819 C CA . GLY B 1 61 ? 4 21.781 5.996 1 96.81 61 GLY B CA 1
ATOM 1820 C C . GLY B 1 61 ? 5.371 21.266 6.395 1 96.81 61 GLY B C 1
ATOM 1821 O O . GLY B 1 61 ? 5.48 20.344 7.211 1 96.81 61 GLY B O 1
ATOM 1822 N N . GLY B 1 62 ? 6.445 21.938 5.848 1 96.06 62 GLY B N 1
ATOM 1823 C CA . GLY B 1 62 ? 7.793 21.469 6.129 1 96.06 62 GLY B CA 1
ATOM 1824 C C . GLY B 1 62 ? 8.086 20.094 5.539 1 96.06 62 GLY B C 1
ATOM 1825 O O . GLY B 1 62 ? 7.492 19.719 4.527 1 96.06 62 GLY B O 1
ATOM 1826 N N . SER B 1 63 ? 9.109 19.422 6.121 1 97.06 63 SER B N 1
ATOM 1827 C CA . SER B 1 63 ? 9.461 18.094 5.625 1 97.06 63 SER B CA 1
ATOM 1828 C C . SER B 1 63 ? 9.984 17.203 6.746 1 97.06 63 SER B C 1
ATOM 1830 O O . SER B 1 63 ? 10.375 17.688 7.805 1 97.06 63 SER B O 1
ATOM 1832 N N . ILE B 1 64 ? 9.875 15.961 6.535 1 97.94 64 ILE B N 1
ATOM 1833 C CA . ILE B 1 64 ? 10.32 14.961 7.492 1 97.94 64 ILE B CA 1
ATOM 1834 C C . ILE B 1 64 ? 11.516 14.195 6.926 1 97.94 64 ILE B C 1
ATOM 1836 O O . ILE B 1 64 ? 11.469 13.711 5.793 1 97.94 64 ILE B O 1
ATOM 1840 N N . LYS B 1 65 ? 12.531 14.086 7.727 1 97.31 65 LYS B N 1
AT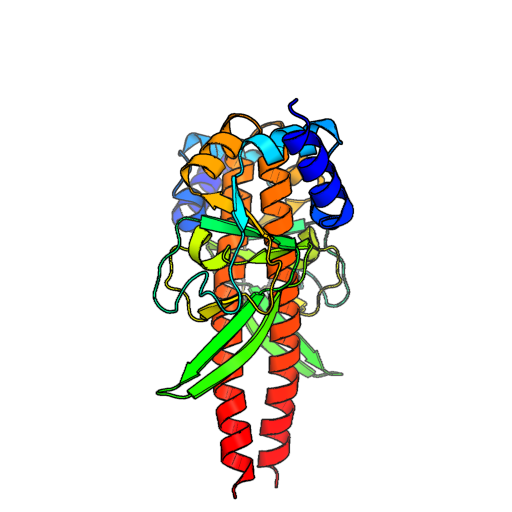OM 1841 C CA . LYS B 1 65 ? 13.688 13.266 7.367 1 97.31 65 LYS B CA 1
ATOM 1842 C C . LYS B 1 65 ? 13.5 11.82 7.809 1 97.31 65 LYS B C 1
ATOM 1844 O O . LYS B 1 65 ? 12.969 11.562 8.891 1 97.31 65 LYS B O 1
ATOM 1849 N N . LEU B 1 66 ? 13.836 10.922 6.898 1 96.62 66 LEU B N 1
ATOM 1850 C CA . LEU B 1 66 ? 13.969 9.508 7.242 1 96.62 66 LEU B CA 1
ATOM 1851 C C . LEU B 1 66 ? 15.422 9.148 7.523 1 96.62 66 LEU B C 1
ATOM 1853 O O . LEU B 1 66 ? 16.281 9.297 6.648 1 96.62 66 LEU B O 1
ATOM 1857 N N . LEU B 1 67 ? 15.656 8.648 8.773 1 96.12 67 LEU B N 1
ATOM 1858 C CA . LEU B 1 67 ? 17.047 8.414 9.18 1 96.12 67 LEU B CA 1
ATOM 1859 C C . LEU B 1 67 ? 17.266 6.953 9.547 1 96.12 67 LEU B C 1
ATOM 1861 O O . LEU B 1 67 ? 16.469 6.367 10.281 1 96.12 67 LEU B O 1
ATOM 1865 N N . GLN B 1 68 ? 18.25 6.398 9.023 1 93.62 68 GLN B N 1
ATOM 1866 C CA . GLN B 1 68 ? 18.766 5.125 9.516 1 93.62 68 GLN B CA 1
ATOM 1867 C C . GLN B 1 68 ? 19.891 5.34 10.531 1 93.62 68 GLN B C 1
ATOM 1869 O O . GLN B 1 68 ? 20.656 6.297 10.422 1 93.62 68 GLN B O 1
ATOM 1874 N N . VAL B 1 69 ? 19.922 4.445 11.445 1 91.44 69 VAL B N 1
ATOM 1875 C CA . VAL B 1 69 ? 20.922 4.574 12.5 1 91.44 69 VAL B CA 1
ATOM 1876 C C . VAL B 1 69 ? 21.828 3.338 12.516 1 91.44 69 VAL B C 1
ATOM 1878 O O . VAL B 1 69 ? 21.328 2.207 12.523 1 91.44 69 VAL B O 1
ATOM 1881 N N . ASP B 1 70 ? 23.062 3.537 12.391 1 86.56 70 ASP B N 1
ATOM 1882 C CA . ASP B 1 70 ? 24.094 2.514 12.539 1 86.56 70 ASP B CA 1
ATOM 1883 C C . ASP B 1 70 ? 25.078 2.875 13.648 1 86.56 70 ASP B C 1
ATOM 1885 O O . ASP B 1 70 ? 26.047 3.613 13.422 1 86.56 70 ASP B O 1
ATOM 1889 N N . GLY B 1 71 ? 24.875 2.188 14.789 1 88.19 71 GLY B N 1
ATOM 1890 C CA . GLY B 1 71 ? 25.656 2.596 15.945 1 88.19 71 GLY B CA 1
ATOM 1891 C C . GLY B 1 71 ? 25.406 4.035 16.359 1 88.19 71 GLY B C 1
ATOM 1892 O O . GLY B 1 71 ? 24.281 4.41 16.688 1 88.19 71 GLY B O 1
ATOM 1893 N N . GLU B 1 72 ? 26.469 4.816 16.25 1 87.5 72 GLU B N 1
ATOM 1894 C CA . GLU B 1 72 ? 26.359 6.219 16.625 1 87.5 72 GLU B CA 1
ATOM 1895 C C . GLU B 1 72 ? 26.141 7.109 15.406 1 87.5 72 GLU B C 1
ATOM 1897 O O . GLU B 1 72 ? 25.953 8.32 15.539 1 87.5 72 GLU B O 1
ATOM 1902 N N . LYS B 1 73 ? 26.141 6.527 14.297 1 91.56 73 LYS B N 1
ATOM 1903 C CA . LYS B 1 73 ? 26.016 7.297 13.062 1 91.56 73 LYS B CA 1
ATOM 1904 C C . LYS B 1 73 ? 24.594 7.273 12.539 1 91.56 73 LYS B C 1
ATOM 1906 O O . LYS B 1 73 ? 23.922 6.242 12.602 1 91.56 73 LYS B O 1
ATOM 1911 N N . GLU B 1 74 ? 24.078 8.508 12.086 1 92.69 74 GLU B N 1
ATOM 1912 C CA . GLU B 1 74 ? 22.781 8.656 11.445 1 92.69 74 GLU B CA 1
ATOM 1913 C C . GLU B 1 74 ? 22.922 9.086 9.992 1 92.69 74 GLU B C 1
ATOM 1915 O O . GLU B 1 74 ? 23.719 9.969 9.664 1 92.69 74 GLU B O 1
ATOM 1920 N N . PHE B 1 75 ? 22.188 8.375 9.102 1 92 75 PHE B N 1
ATOM 1921 C CA . PHE B 1 75 ? 22.203 8.734 7.688 1 92 75 PHE B CA 1
ATOM 1922 C C . PHE B 1 75 ? 20.781 8.938 7.164 1 92 75 PHE B C 1
ATOM 1924 O O . PHE B 1 75 ? 19.891 8.141 7.445 1 92 75 PHE B O 1
ATOM 1931 N N . GLU B 1 76 ? 20.641 10.023 6.414 1 94 76 GLU B N 1
ATOM 1932 C CA . GLU B 1 76 ? 19.359 10.289 5.793 1 94 76 GLU B CA 1
ATOM 1933 C C . GLU B 1 76 ? 19.141 9.414 4.562 1 94 76 GLU B C 1
ATOM 1935 O O . GLU B 1 76 ? 19.953 9.414 3.643 1 94 76 GLU B O 1
ATOM 1940 N N . VAL B 1 77 ? 18.094 8.68 4.578 1 91.19 77 VAL B N 1
ATOM 1941 C CA . VAL B 1 77 ? 17.828 7.762 3.471 1 91.19 77 VAL B CA 1
ATOM 1942 C C . VAL B 1 77 ? 16.656 8.266 2.648 1 91.19 77 VAL B C 1
ATOM 1944 O O . VAL B 1 77 ? 16.312 7.691 1.61 1 91.19 77 VAL B O 1
ATOM 1947 N N . GLY B 1 78 ? 16.016 9.32 3.098 1 93.19 78 GLY B N 1
ATOM 1948 C CA . GLY B 1 78 ? 14.891 9.875 2.373 1 93.19 78 GLY B CA 1
ATOM 1949 C C . GLY B 1 78 ? 14.281 11.094 3.053 1 93.19 78 GLY B C 1
ATOM 1950 O O . GLY B 1 78 ? 14.695 11.461 4.152 1 93.19 78 GLY B O 1
ATOM 1951 N N . ARG B 1 79 ? 13.359 11.672 2.311 1 95.75 79 ARG B N 1
ATOM 1952 C CA . ARG B 1 79 ? 12.641 12.859 2.783 1 95.75 79 ARG B CA 1
ATOM 1953 C C . ARG B 1 79 ? 11.188 12.836 2.328 1 95.75 79 ARG B C 1
ATOM 1955 O O . ARG B 1 79 ? 10.891 12.477 1.187 1 95.75 79 ARG B O 1
ATOM 1962 N N . ILE B 1 80 ? 10.383 13.172 3.26 1 96.69 80 ILE B N 1
ATOM 1963 C CA . ILE B 1 80 ? 8.961 13.234 2.953 1 96.69 80 ILE B CA 1
ATOM 1964 C C . ILE B 1 80 ? 8.516 14.695 2.863 1 96.69 80 ILE B C 1
ATOM 1966 O O . ILE B 1 80 ? 8.656 15.453 3.828 1 96.69 80 ILE B O 1
ATOM 1970 N N . GLU B 1 81 ? 7.957 15.039 1.728 1 96.44 81 GLU B N 1
ATOM 1971 C CA . GLU B 1 81 ? 7.562 16.406 1.444 1 96.44 81 GLU B CA 1
ATOM 1972 C C . GLU B 1 81 ? 6.082 16.625 1.732 1 96.44 81 GLU B C 1
ATOM 1974 O O . GLU B 1 81 ? 5.328 15.672 1.9 1 96.44 81 GLU B O 1
ATOM 1979 N N . PRO B 1 82 ? 5.637 17.906 1.8 1 96.88 82 PRO B N 1
ATOM 1980 C CA . PRO B 1 82 ? 4.207 18.172 1.987 1 96.88 82 PRO B CA 1
ATOM 1981 C C . PRO B 1 82 ? 3.338 17.484 0.934 1 96.88 82 PRO B C 1
ATOM 1983 O O . PRO B 1 82 ? 3.705 17.453 -0.244 1 96.88 82 PRO B O 1
ATOM 1986 N N . GLY B 1 83 ? 2.24 16.969 1.399 1 97.44 83 GLY B N 1
ATOM 1987 C CA . GLY B 1 83 ? 1.343 16.266 0.497 1 97.44 83 GLY B CA 1
ATOM 1988 C C . GLY B 1 83 ? 1.49 14.758 0.563 1 97.44 83 GLY B C 1
ATOM 1989 O O . GLY B 1 83 ? 0.659 14.023 0.027 1 97.44 83 GLY B O 1
ATOM 1990 N N . CYS B 1 84 ? 2.514 14.328 1.256 1 97 84 CYS B N 1
ATOM 1991 C CA . CYS B 1 84 ? 2.793 12.898 1.337 1 97 84 CYS B CA 1
ATOM 1992 C C . CYS B 1 84 ? 2.463 12.352 2.723 1 97 84 CYS B C 1
ATOM 1994 O O . CYS B 1 84 ? 2.283 13.125 3.668 1 97 84 CYS B O 1
ATOM 1996 N N . LEU B 1 85 ? 2.326 11.047 2.783 1 97.75 85 LEU B N 1
ATOM 1997 C CA . LEU B 1 85 ? 2.072 10.336 4.027 1 97.75 85 LEU B CA 1
ATOM 1998 C C . LEU B 1 85 ? 3.379 9.859 4.66 1 97.75 85 LEU B C 1
ATOM 2000 O O . LEU B 1 85 ? 4.352 9.586 3.955 1 97.75 85 LEU B O 1
ATOM 2004 N N . VAL B 1 86 ? 3.363 9.758 5.996 1 97.38 86 VAL B N 1
ATOM 2005 C CA . VAL B 1 86 ? 4.508 9.18 6.695 1 97.38 86 VAL B CA 1
ATOM 2006 C C . VAL B 1 86 ? 4.027 8.43 7.934 1 97.38 86 VAL B C 1
ATOM 2008 O O . VAL B 1 86 ? 3.059 8.836 8.578 1 97.38 86 VAL B O 1
ATOM 2011 N N . GLY B 1 87 ? 4.66 7.297 8.188 1 96.5 87 GLY B N 1
ATOM 2012 C CA . GLY B 1 87 ? 4.352 6.508 9.367 1 96.5 87 GLY B CA 1
ATOM 2013 C C . GLY B 1 87 ? 3.242 5.5 9.141 1 96.5 87 GLY B C 1
ATOM 2014 O O . GLY B 1 87 ? 2.822 4.809 10.07 1 96.5 87 GLY B O 1
ATOM 2015 N N . GLU B 1 88 ? 2.795 5.332 7.988 1 96.56 88 GLU B N 1
ATOM 2016 C CA . GLU B 1 88 ? 1.646 4.484 7.68 1 96.56 88 GLU B CA 1
ATOM 2017 C C . GLU B 1 88 ? 2.025 3.006 7.711 1 96.56 88 GLU B C 1
ATOM 2019 O O . GLU B 1 88 ? 1.188 2.152 8.008 1 96.56 88 GLU B O 1
ATOM 2024 N N . MET B 1 89 ? 3.248 2.734 7.434 1 96.56 89 MET B N 1
ATOM 2025 C CA . MET B 1 89 ? 3.648 1.332 7.363 1 96.56 89 MET B CA 1
ATOM 2026 C C . MET B 1 89 ? 3.506 0.656 8.727 1 96.56 89 MET B C 1
ATOM 2028 O O . MET B 1 89 ? 2.748 -0.305 8.867 1 96.56 89 MET B O 1
ATOM 2032 N N . SER B 1 90 ? 4.164 1.247 9.719 1 97.06 90 SER B N 1
ATOM 2033 C CA . SER B 1 90 ? 4.07 0.671 11.062 1 97.06 90 SER B CA 1
ATOM 2034 C C . SER B 1 90 ? 2.633 0.684 11.57 1 97.06 90 SER B C 1
ATOM 2036 O O . SER B 1 90 ? 2.219 -0.221 12.297 1 97.06 90 SER B O 1
ATOM 2038 N N . PHE B 1 91 ? 1.849 1.636 11.25 1 97.94 91 PHE B N 1
ATOM 2039 C CA . PHE B 1 91 ? 0.453 1.748 11.656 1 97.94 91 PHE B CA 1
ATOM 2040 C C . PHE B 1 91 ? -0.358 0.565 11.141 1 97.94 91 PHE B C 1
ATOM 2042 O O . PHE B 1 91 ? -1.134 -0.036 11.891 1 97.94 91 PHE B O 1
ATOM 2049 N N . PHE B 1 92 ? -0.144 0.154 9.898 1 97.5 92 PHE B N 1
ATOM 2050 C CA . PHE B 1 92 ? -1.012 -0.83 9.266 1 97.5 92 PHE B CA 1
ATOM 2051 C C . PHE B 1 92 ? -0.485 -2.242 9.492 1 97.5 92 PHE B C 1
ATOM 205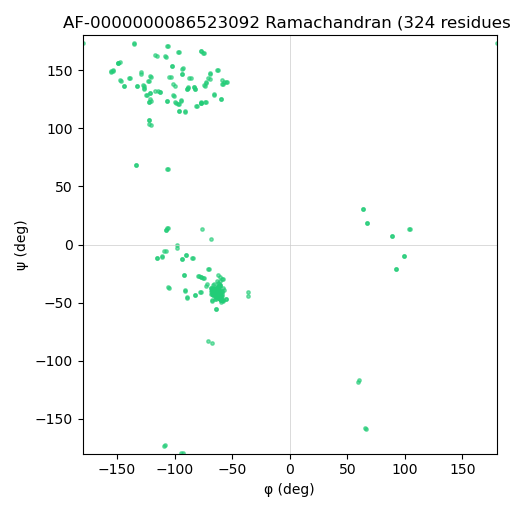3 O O . PHE B 1 92 ? -1.265 -3.178 9.68 1 97.5 92 PHE B O 1
ATOM 2060 N N . ASP B 1 93 ? 0.84 -2.443 9.43 1 95.56 93 ASP B N 1
ATOM 2061 C CA . ASP B 1 93 ? 1.344 -3.811 9.531 1 95.56 93 ASP B CA 1
ATOM 2062 C C . ASP B 1 93 ? 1.696 -4.156 10.977 1 95.56 93 ASP B C 1
ATOM 2064 O O . ASP B 1 93 ? 1.995 -5.312 11.289 1 95.56 93 ASP B O 1
ATOM 2068 N N . ARG B 1 94 ? 1.768 -3.16 11.898 1 96.12 94 ARG B N 1
ATOM 2069 C CA . ARG B 1 94 ? 2.027 -3.303 13.328 1 96.12 94 ARG B CA 1
ATOM 2070 C C . ARG B 1 94 ? 3.418 -3.875 13.578 1 96.12 94 ARG B C 1
ATOM 2072 O O . ARG B 1 94 ? 3.613 -4.656 14.508 1 96.12 94 ARG B O 1
ATOM 2079 N N . GLN B 1 95 ? 4.309 -3.605 12.742 1 96.69 95 GLN B N 1
ATOM 2080 C CA . GLN B 1 95 ? 5.715 -3.957 12.906 1 96.69 95 GLN B CA 1
ATOM 2081 C C . GLN B 1 95 ? 6.539 -2.746 13.328 1 96.69 95 GLN B C 1
ATOM 20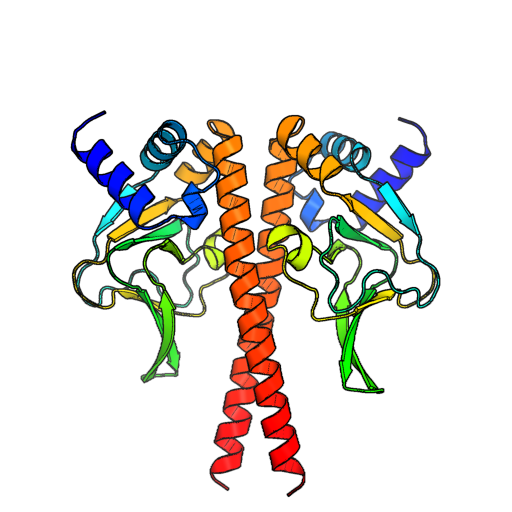83 O O . GLN B 1 95 ? 6.18 -1.606 13.031 1 96.69 95 GLN B O 1
ATOM 2088 N N . PRO B 1 96 ? 7.625 -3 14 1 97 96 PRO B N 1
ATOM 2089 C CA . PRO B 1 96 ? 8.461 -1.888 14.453 1 97 96 PRO B CA 1
ATOM 2090 C C . PRO B 1 96 ? 9.039 -1.072 13.305 1 97 96 PRO B C 1
ATOM 2092 O O . PRO B 1 96 ? 9.367 -1.629 12.25 1 97 96 PRO B O 1
ATOM 2095 N N . ARG B 1 97 ? 9.242 0.207 13.602 1 95.38 97 ARG B N 1
ATOM 2096 C CA . ARG B 1 97 ? 9.844 1.096 12.617 1 95.38 97 ARG B CA 1
ATOM 2097 C C . ARG B 1 97 ? 11.312 0.749 12.398 1 95.38 97 ARG B C 1
ATOM 2099 O O . ARG B 1 97 ? 12.023 0.404 13.344 1 95.38 97 ARG B O 1
ATOM 2106 N N . THR B 1 98 ? 11.75 0.962 11.172 1 92.88 98 THR B N 1
ATOM 2107 C CA . THR B 1 98 ? 13.133 0.681 10.82 1 92.88 98 THR B CA 1
ATOM 2108 C C . THR B 1 98 ? 13.898 1.975 10.555 1 92.88 98 THR B C 1
ATOM 2110 O O . THR B 1 98 ? 15.117 1.959 10.391 1 92.88 98 THR B O 1
ATOM 2113 N N . VAL B 1 99 ? 13.156 3.072 10.461 1 95.44 99 VAL B N 1
ATOM 2114 C CA . VAL B 1 99 ? 13.766 4.383 10.266 1 95.44 99 VAL B CA 1
ATOM 2115 C C . VAL B 1 99 ? 13.219 5.367 11.297 1 95.44 99 VAL B C 1
ATOM 2117 O O . VAL B 1 99 ? 12.07 5.246 11.727 1 95.44 99 VAL B O 1
ATOM 2120 N N . ARG B 1 100 ? 14.062 6.262 11.68 1 96.94 100 ARG B N 1
ATOM 2121 C CA . ARG B 1 100 ? 13.648 7.371 12.531 1 96.94 100 ARG B CA 1
ATOM 2122 C C . ARG B 1 100 ? 13.031 8.5 11.711 1 96.94 100 ARG B C 1
ATOM 2124 O O . ARG B 1 100 ? 13.539 8.836 10.641 1 96.94 100 ARG B O 1
ATOM 2131 N N . LEU B 1 101 ? 11.977 9.016 12.156 1 97.75 101 LEU B N 1
ATOM 2132 C CA . LEU B 1 101 ? 11.352 10.188 11.555 1 97.75 101 LEU B CA 1
ATOM 2133 C C . LEU B 1 101 ? 11.711 11.453 12.328 1 97.75 101 LEU B C 1
ATOM 2135 O O . LEU B 1 101 ? 11.422 11.555 13.523 1 97.75 101 LEU B O 1
ATOM 2139 N N . ARG B 1 102 ? 12.289 12.398 11.664 1 97.75 102 ARG B N 1
ATOM 2140 C CA . ARG B 1 102 ? 12.695 13.641 12.312 1 97.75 102 ARG B CA 1
ATOM 2141 C C . ARG B 1 102 ? 12.258 14.852 11.492 1 97.75 102 ARG B C 1
ATOM 2143 O O . ARG B 1 102 ? 12.406 14.875 10.273 1 97.75 102 ARG B O 1
ATOM 2150 N N . ALA B 1 103 ? 11.742 15.82 12.242 1 97.94 103 ALA B N 1
ATOM 2151 C CA . ALA B 1 103 ? 11.398 17.078 11.586 1 97.94 103 ALA B CA 1
ATOM 2152 C C . ALA B 1 103 ? 12.648 17.781 11.07 1 97.94 103 ALA B C 1
ATOM 2154 O O . ALA B 1 103 ? 13.68 17.828 11.758 1 97.94 103 ALA B O 1
ATOM 2155 N N . ARG B 1 104 ? 12.641 18.156 9.812 1 93.5 104 ARG B N 1
ATOM 2156 C CA . ARG B 1 104 ? 13.812 18.828 9.242 1 93.5 104 ARG B CA 1
ATOM 2157 C C . ARG B 1 104 ? 14.008 20.203 9.844 1 93.5 104 ARG B C 1
ATOM 2159 O O . ARG B 1 104 ? 15.07 20.516 10.398 1 93.5 104 ARG B O 1
ATOM 2166 N N . ARG B 1 105 ? 13.367 21.141 9.344 1 85.69 105 ARG B N 1
ATOM 2167 C CA . ARG B 1 105 ? 13.5 22.531 9.766 1 85.69 105 ARG B CA 1
ATOM 2168 C C . ARG B 1 105 ? 12.258 23 10.523 1 85.69 105 ARG B C 1
ATOM 2170 O O . ARG B 1 105 ? 11.375 22.188 10.836 1 85.69 105 ARG B O 1
ATOM 2177 N N . SER B 1 106 ? 12.266 24.281 10.805 1 83.75 106 SER B N 1
ATOM 2178 C CA . SER B 1 106 ? 11.102 24.859 11.469 1 83.75 106 SER B CA 1
ATOM 2179 C C . SER B 1 106 ? 9.898 24.891 10.539 1 83.75 106 SER B C 1
ATOM 2181 O O . SER B 1 106 ? 10.047 24.812 9.32 1 83.75 106 SER B O 1
ATOM 2183 N N . GLY B 1 107 ? 8.789 24.641 11.148 1 90.62 107 GLY B N 1
ATOM 2184 C CA . GLY B 1 107 ? 7.555 24.828 10.398 1 90.62 107 GLY B CA 1
ATOM 2185 C C . GLY B 1 107 ? 6.922 23.531 9.953 1 90.62 107 GLY B C 1
ATOM 2186 O O . GLY B 1 107 ? 6.078 23.516 9.055 1 90.62 107 GLY B O 1
ATOM 2187 N N . VAL B 1 108 ? 7.391 22.438 10.516 1 96.31 108 VAL B N 1
ATOM 2188 C CA . VAL B 1 108 ? 6.793 21.156 10.156 1 96.31 108 VAL B CA 1
ATOM 2189 C C . VAL B 1 108 ? 5.414 21.031 10.797 1 96.31 108 VAL B C 1
ATOM 2191 O O . VAL B 1 108 ? 5.273 21.172 12.016 1 96.31 108 VAL B O 1
ATOM 2194 N N . ARG B 1 109 ? 4.426 20.828 9.953 1 97.44 109 ARG B N 1
ATOM 2195 C CA . ARG B 1 109 ? 3.037 20.641 10.359 1 97.44 109 ARG B CA 1
ATOM 2196 C C . ARG B 1 109 ? 2.48 19.328 9.812 1 97.44 109 ARG B C 1
ATOM 2198 O O . ARG B 1 109 ? 2.604 19.047 8.617 1 97.44 109 ARG B O 1
ATOM 2205 N N . LEU B 1 110 ? 1.906 18.562 10.719 1 98 110 LEU B N 1
ATOM 2206 C CA . LEU B 1 110 ? 1.385 17.25 10.383 1 98 110 LEU B CA 1
ATOM 2207 C C . LEU B 1 110 ? -0.097 17.141 10.727 1 98 110 LEU B C 1
ATOM 2209 O O . LEU B 1 110 ? -0.547 17.703 11.727 1 98 110 LEU B O 1
ATOM 2213 N N . LEU B 1 111 ? -0.851 16.484 9.859 1 98.19 111 LEU B N 1
ATOM 2214 C CA . LEU B 1 111 ? -2.154 15.977 10.266 1 98.19 111 LEU B CA 1
ATOM 2215 C C . LEU B 1 111 ? -2.035 14.555 10.797 1 98.19 111 LEU B C 1
ATOM 2217 O O . LEU B 1 111 ? -1.702 13.633 10.047 1 98.19 111 LEU B O 1
ATOM 2221 N N . GLU B 1 112 ? -2.311 14.43 12.031 1 98.5 112 GLU B N 1
ATOM 2222 C CA . GLU B 1 112 ? -2.188 13.141 12.711 1 98.5 112 GLU B CA 1
ATOM 2223 C C . GLU B 1 112 ? -3.486 12.344 12.617 1 98.5 112 GLU B C 1
ATOM 2225 O O . GLU B 1 112 ? -4.57 12.891 12.828 1 98.5 112 GLU B O 1
ATOM 2230 N N . ILE B 1 113 ? -3.367 11.117 12.289 1 98.56 113 ILE B N 1
ATOM 2231 C CA . ILE B 1 113 ? -4.461 10.148 12.344 1 98.56 113 ILE B CA 1
ATOM 2232 C C . ILE B 1 113 ? -4.078 8.984 13.25 1 98.56 113 ILE B C 1
ATOM 2234 O O . ILE B 1 113 ? -3.219 8.172 12.891 1 98.56 113 ILE B O 1
ATOM 2238 N N . ASN B 1 114 ? -4.672 8.922 14.414 1 98.19 114 ASN B N 1
ATOM 2239 C CA . ASN B 1 114 ? -4.406 7.781 15.281 1 98.19 114 ASN B CA 1
ATOM 2240 C C . ASN B 1 114 ? -5.449 6.684 15.094 1 98.19 114 ASN B C 1
ATOM 2242 O O . ASN B 1 114 ? -6.352 6.812 14.266 1 98.19 114 ASN B O 1
ATOM 2246 N N . ARG B 1 115 ? -5.34 5.594 15.836 1 97.75 115 ARG B N 1
ATOM 2247 C CA . ARG B 1 115 ? -6.184 4.422 15.641 1 97.75 115 ARG B CA 1
ATOM 2248 C C . ARG B 1 115 ? -7.652 4.762 15.867 1 97.75 115 ARG B C 1
ATOM 2250 O O . ARG B 1 115 ? -8.516 4.336 15.102 1 97.75 115 ARG B O 1
ATOM 2257 N N . GLN B 1 116 ? -7.941 5.492 16.875 1 97.81 116 GLN B N 1
ATOM 2258 C CA . GLN B 1 116 ? -9.32 5.863 17.188 1 97.81 116 GLN B CA 1
ATOM 2259 C C . GLN B 1 116 ? -9.914 6.734 16.078 1 97.81 116 GLN B C 1
ATOM 2261 O O . GLN B 1 116 ? -11.055 6.527 15.664 1 97.81 116 GLN B O 1
ATOM 2266 N N . MET B 1 117 ? -9.141 7.68 15.656 1 98 117 MET B N 1
ATOM 2267 C CA . MET B 1 117 ? -9.57 8.562 14.578 1 98 117 MET B CA 1
ATOM 2268 C C . MET B 1 117 ? -9.844 7.777 13.305 1 98 117 MET B C 1
ATOM 2270 O O . MET B 1 117 ? -10.883 7.953 12.664 1 98 117 MET B O 1
ATOM 2274 N N . TYR B 1 118 ? -8.922 6.918 12.992 1 98.25 118 TYR B N 1
ATOM 2275 C CA . TYR B 1 118 ? -9.055 6.09 11.797 1 98.25 118 TYR B CA 1
ATOM 2276 C C . TYR B 1 118 ? -10.312 5.227 11.867 1 98.25 118 TYR B C 1
ATOM 2278 O O . TYR B 1 118 ? -11.055 5.125 10.891 1 98.25 118 TYR B O 1
ATOM 2286 N N . ASN B 1 119 ? -10.539 4.621 12.992 1 97.12 119 ASN B N 1
ATOM 2287 C CA . ASN B 1 119 ? -11.719 3.781 13.18 1 97.12 119 ASN B CA 1
ATOM 2288 C C . ASN B 1 119 ? -13.008 4.578 12.992 1 97.12 119 ASN B C 1
ATOM 2290 O O . ASN B 1 119 ? -13.961 4.086 12.391 1 97.12 119 ASN B O 1
ATOM 2294 N N . ARG B 1 120 ? -13.023 5.766 13.484 1 97.75 120 ARG B N 1
ATOM 2295 C CA . ARG B 1 120 ? -14.203 6.609 13.336 1 97.75 120 ARG B CA 1
ATOM 2296 C C . ARG B 1 120 ? -14.43 6.977 11.867 1 97.75 120 ARG B C 1
ATOM 2298 O O . ARG B 1 120 ? -15.57 6.957 11.391 1 97.75 120 ARG B O 1
ATOM 2305 N N . ILE B 1 121 ? -13.336 7.316 11.188 1 97.81 121 ILE B N 1
ATOM 2306 C CA . ILE B 1 121 ? -13.453 7.641 9.773 1 97.81 121 ILE B CA 1
ATOM 2307 C C . ILE B 1 121 ? -14.031 6.441 9.016 1 97.81 121 ILE B C 1
ATOM 2309 O O . ILE B 1 121 ? -14.938 6.594 8.195 1 97.81 121 ILE B O 1
ATOM 2313 N N . ARG B 1 122 ? -13.57 5.258 9.328 1 96 122 ARG B N 1
ATOM 2314 C CA . ARG B 1 122 ? -13.992 4.031 8.664 1 96 122 ARG B CA 1
ATOM 2315 C C . ARG B 1 122 ? -15.492 3.807 8.836 1 96 122 ARG B C 1
ATOM 2317 O O . ARG B 1 122 ? -16.172 3.338 7.918 1 96 122 ARG B O 1
ATOM 2324 N N . ILE B 1 123 ? -15.992 4.191 9.953 1 95.31 123 ILE B N 1
ATOM 2325 C CA . ILE B 1 123 ? -17.375 3.908 10.297 1 95.31 123 ILE B CA 1
ATOM 2326 C C . ILE B 1 123 ? -18.281 5.039 9.805 1 95.31 123 ILE B C 1
ATOM 2328 O O . ILE B 1 123 ? -19.312 4.793 9.188 1 95.31 123 ILE B O 1
ATOM 2332 N N . GLU B 1 124 ? -17.891 6.258 10.031 1 96.94 124 GLU B N 1
ATOM 2333 C CA . GLU B 1 124 ? -18.766 7.402 9.82 1 96.94 124 GLU B CA 1
ATOM 2334 C C . GLU B 1 124 ? -18.609 7.965 8.414 1 96.94 124 GLU B C 1
ATOM 2336 O O . GLU B 1 124 ? -19.531 8.609 7.891 1 96.94 124 GLU B O 1
ATOM 2341 N N . GLU B 1 125 ? -17.438 7.75 7.836 1 96.81 125 GLU B N 1
ATOM 2342 C CA . GLU B 1 125 ? -17.141 8.305 6.52 1 96.81 125 GLU B CA 1
ATOM 2343 C C . GLU B 1 125 ? -16.516 7.254 5.609 1 96.81 125 GLU B C 1
ATOM 2345 O O . GLU B 1 125 ? -15.359 7.391 5.188 1 96.81 125 GLU B O 1
ATOM 2350 N N . PRO B 1 126 ? -17.312 6.254 5.219 1 95.56 126 PRO B N 1
ATOM 2351 C CA . PRO B 1 126 ? -16.734 5.129 4.477 1 95.56 126 PRO B CA 1
ATOM 2352 C C . PRO B 1 126 ? -16.109 5.559 3.148 1 95.56 126 PRO B C 1
ATOM 2354 O O . PRO B 1 126 ? -15.086 5.004 2.732 1 95.56 126 PRO B O 1
ATOM 2357 N N . TYR B 1 127 ? -16.688 6.496 2.518 1 95.56 127 TYR B N 1
ATOM 2358 C CA . TYR B 1 127 ? -16.141 6.969 1.248 1 95.56 127 TYR B CA 1
ATOM 2359 C C . TYR B 1 127 ? -14.781 7.641 1.45 1 95.56 127 TYR B C 1
ATOM 2361 O O . TYR B 1 127 ? -13.844 7.395 0.692 1 95.56 127 TYR B O 1
ATOM 2369 N N . ILE B 1 128 ? -14.656 8.445 2.447 1 97 128 ILE B N 1
ATOM 2370 C CA . ILE B 1 128 ? -13.406 9.125 2.754 1 97 128 ILE B CA 1
ATOM 2371 C C . ILE B 1 128 ? -12.352 8.109 3.174 1 97 128 ILE B C 1
ATOM 2373 O O . ILE B 1 128 ? -11.188 8.211 2.785 1 97 128 ILE B O 1
ATOM 2377 N N . ALA B 1 129 ? -12.805 7.098 3.934 1 97.62 129 ALA B N 1
ATOM 2378 C CA . ALA B 1 129 ? -11.891 6.055 4.387 1 97.62 129 ALA B CA 1
ATOM 2379 C C . ALA B 1 129 ? -11.297 5.293 3.203 1 97.62 129 ALA B C 1
ATOM 2381 O O . ALA B 1 129 ? -10.094 5.031 3.162 1 97.62 129 ALA B O 1
ATOM 2382 N N . THR B 1 130 ? -12.141 4.984 2.264 1 97 130 THR B N 1
ATOM 2383 C CA . THR B 1 130 ? -11.688 4.254 1.084 1 97 130 THR B CA 1
ATOM 2384 C C . THR B 1 130 ? -10.711 5.094 0.273 1 97 130 THR B C 1
ATOM 2386 O O . THR B 1 130 ? -9.688 4.586 -0.198 1 97 130 THR B O 1
ATOM 2389 N N . ASN B 1 131 ? -10.969 6.336 0.132 1 96.62 131 ASN B N 1
ATOM 2390 C CA . ASN B 1 131 ? -10.062 7.238 -0.577 1 96.62 131 ASN B CA 1
ATOM 2391 C C . ASN B 1 131 ? -8.719 7.363 0.137 1 96.62 131 ASN B C 1
ATOM 2393 O O . ASN B 1 131 ? -7.672 7.391 -0.508 1 96.62 131 ASN B O 1
ATOM 2397 N N . LEU B 1 132 ? -8.789 7.449 1.43 1 97.88 132 LEU B N 1
ATOM 2398 C CA . LEU B 1 132 ? -7.574 7.512 2.23 1 97.88 132 LEU B CA 1
ATOM 2399 C C . LEU B 1 132 ? -6.73 6.258 2.035 1 97.88 132 LEU B C 1
ATOM 2401 O O . LEU B 1 132 ? -5.523 6.348 1.797 1 97.88 132 LEU B O 1
ATOM 2405 N N . LEU B 1 133 ? -7.355 5.121 2.08 1 98.31 133 LEU B N 1
ATOM 2406 C CA . LEU B 1 133 ? -6.645 3.854 1.947 1 98.31 133 LEU B CA 1
ATOM 2407 C C . LEU B 1 133 ? -6.059 3.703 0.548 1 98.31 133 LEU B C 1
ATOM 2409 O O . LEU B 1 133 ? -4.938 3.211 0.391 1 98.31 133 LEU B O 1
ATOM 2413 N N . GLU B 1 134 ? -6.812 4.121 -0.448 1 97.75 134 GLU B N 1
ATOM 2414 C CA . GLU B 1 134 ? -6.273 4.098 -1.803 1 97.75 134 GLU B CA 1
ATOM 2415 C C . GLU B 1 134 ? -5.062 5.02 -1.931 1 97.75 134 GLU B C 1
ATOM 2417 O O . GLU B 1 134 ? -4.117 4.711 -2.66 1 97.75 134 GLU B O 1
ATOM 2422 N N . PHE B 1 135 ? -5.098 6.125 -1.275 1 97.75 135 PHE B N 1
ATOM 2423 C CA . PHE B 1 135 ? -3.967 7.047 -1.255 1 97.75 135 PHE B CA 1
ATOM 2424 C C . PHE B 1 135 ? -2.75 6.391 -0.612 1 97.75 135 PHE B C 1
ATOM 2426 O O . PHE B 1 135 ? -1.632 6.52 -1.115 1 97.75 135 PHE B O 1
ATOM 2433 N N . VAL B 1 136 ? -2.959 5.688 0.495 1 98 136 VAL B N 1
ATOM 2434 C CA . VAL B 1 136 ? -1.882 4.953 1.151 1 98 136 VAL B CA 1
ATOM 2435 C C . VAL B 1 136 ? -1.297 3.924 0.188 1 98 136 VAL B C 1
ATOM 2437 O O . VAL B 1 136 ? -0.076 3.787 0.081 1 98 136 VAL B O 1
ATOM 2440 N N . ILE B 1 137 ? -2.129 3.246 -0.492 1 98.25 137 ILE B N 1
ATOM 2441 C CA . ILE B 1 137 ? -1.715 2.207 -1.431 1 98.25 137 ILE B CA 1
ATOM 2442 C C . ILE B 1 137 ? -0.836 2.818 -2.52 1 98.25 137 ILE B C 1
ATOM 2444 O O . ILE B 1 137 ? 0.246 2.305 -2.814 1 98.25 137 ILE B O 1
ATOM 2448 N N . ARG B 1 138 ? -1.233 3.904 -3.078 1 97.06 138 ARG B N 1
ATOM 2449 C CA . ARG B 1 138 ? -0.463 4.539 -4.145 1 97.06 138 ARG B CA 1
ATOM 2450 C C . ARG B 1 138 ? 0.874 5.055 -3.621 1 97.06 138 ARG B C 1
ATOM 2452 O O . ARG B 1 138 ? 1.878 5.027 -4.336 1 97.06 138 ARG B O 1
ATOM 2459 N N . SER B 1 139 ? 0.814 5.551 -2.449 1 95.88 139 SER B N 1
ATOM 2460 C CA . SER B 1 139 ? 2.055 5.992 -1.821 1 95.88 139 SER B CA 1
ATOM 2461 C C . SER B 1 139 ? 3.045 4.84 -1.686 1 95.88 139 SER B C 1
ATOM 2463 O O . SER B 1 139 ? 4.219 4.98 -2.037 1 95.88 139 SER B O 1
ATOM 2465 N N . LEU B 1 140 ? 2.596 3.736 -1.202 1 96.5 140 LEU B N 1
ATOM 2466 C CA . LEU B 1 140 ? 3.441 2.562 -1.021 1 96.5 140 LEU B CA 1
ATOM 2467 C C . LEU B 1 140 ? 3.875 1.992 -2.369 1 96.5 140 LEU B C 1
ATOM 2469 O O . LEU B 1 140 ? 5 1.513 -2.512 1 96.5 140 LEU B O 1
ATOM 2473 N N . ASP B 1 141 ? 2.945 2.025 -3.32 1 96.38 141 ASP B N 1
ATOM 2474 C CA . ASP B 1 141 ? 3.275 1.591 -4.672 1 96.38 141 ASP B CA 1
ATOM 2475 C C . ASP B 1 141 ? 4.469 2.365 -5.223 1 96.38 141 ASP B C 1
ATOM 2477 O O . ASP B 1 141 ? 5.379 1.778 -5.812 1 96.38 141 ASP B O 1
ATOM 2481 N N . SER B 1 142 ? 4.422 3.621 -5.062 1 95.06 142 SER B N 1
ATOM 2482 C CA . SER B 1 142 ? 5.512 4.469 -5.531 1 95.06 142 SER B CA 1
ATOM 2483 C C . SER B 1 142 ? 6.832 4.086 -4.879 1 95.06 142 SER B C 1
ATOM 2485 O O . SER B 1 142 ? 7.871 4.051 -5.543 1 95.06 142 SER B O 1
ATOM 2487 N N . LEU B 1 143 ? 6.77 3.783 -3.625 1 94.12 143 LEU B N 1
ATOM 2488 C CA . LEU B 1 143 ? 7.965 3.387 -2.889 1 94.12 143 LEU B CA 1
ATOM 2489 C C . LEU B 1 143 ? 8.484 2.043 -3.387 1 94.12 143 LEU B C 1
ATOM 2491 O O . LEU B 1 143 ? 9.695 1.856 -3.531 1 94.12 143 LEU B O 1
ATOM 2495 N N . VAL B 1 144 ? 7.629 1.085 -3.625 1 95.31 144 VAL B N 1
ATOM 2496 C CA . VAL B 1 144 ? 8.016 -0.222 -4.148 1 95.31 144 VAL B CA 1
ATOM 2497 C C . VAL B 1 144 ? 8.719 -0.055 -5.492 1 95.31 144 VAL B C 1
ATOM 2499 O O . VAL B 1 144 ? 9.781 -0.636 -5.723 1 95.31 144 VAL B O 1
ATOM 2502 N N . ARG B 1 145 ? 8.125 0.715 -6.328 1 94.19 145 ARG B N 1
ATOM 2503 C CA . ARG B 1 145 ? 8.703 0.922 -7.648 1 94.19 145 ARG B CA 1
ATOM 2504 C C . ARG B 1 145 ? 10.086 1.566 -7.547 1 94.19 145 ARG B C 1
ATOM 2506 O O . ARG B 1 145 ? 11.023 1.152 -8.234 1 94.19 145 ARG B O 1
ATOM 2513 N N . HIS B 1 146 ? 10.172 2.562 -6.75 1 93.62 146 HIS B N 1
ATOM 2514 C CA . HIS B 1 146 ? 11.445 3.244 -6.562 1 93.62 146 HIS B CA 1
ATOM 2515 C C . HIS B 1 146 ? 12.508 2.289 -6.027 1 93.62 146 HIS B C 1
ATOM 2517 O O . HIS B 1 146 ? 13.617 2.227 -6.562 1 93.62 146 HIS B O 1
ATOM 2523 N N . LEU B 1 147 ? 12.117 1.534 -4.984 1 92.75 147 LEU B N 1
ATOM 2524 C CA . LEU B 1 147 ? 13.055 0.61 -4.359 1 92.75 147 LEU B CA 1
ATOM 2525 C C . LEU B 1 147 ? 13.445 -0.501 -5.324 1 92.75 147 LEU B C 1
ATOM 2527 O O . LEU B 1 147 ? 14.586 -0.97 -5.312 1 92.75 147 LEU B O 1
ATOM 2531 N N . SER B 1 148 ? 12.484 -0.963 -6.113 1 91.94 148 SER B N 1
ATOM 2532 C CA . SER B 1 148 ? 12.773 -1.984 -7.117 1 91.94 148 SER B CA 1
ATOM 2533 C C . SER B 1 148 ? 13.781 -1.484 -8.141 1 91.94 148 SER B C 1
ATOM 2535 O O . SER B 1 148 ? 14.695 -2.213 -8.523 1 91.94 148 SER B O 1
ATOM 2537 N N . ASP B 1 149 ? 13.602 -0.263 -8.594 1 91.5 149 ASP B N 1
ATOM 2538 C CA . ASP B 1 149 ? 14.531 0.356 -9.531 1 91.5 149 ASP B CA 1
ATOM 2539 C C . ASP B 1 149 ? 15.93 0.465 -8.922 1 91.5 149 ASP B C 1
ATOM 2541 O O . ASP B 1 149 ? 16.922 0.182 -9.594 1 91.5 149 ASP B O 1
ATOM 2545 N N . GLU B 1 150 ? 15.969 0.866 -7.695 1 90.31 150 GLU B N 1
ATOM 2546 C CA . GLU B 1 150 ? 17.25 0.985 -7 1 90.31 150 GLU B CA 1
ATOM 2547 C C . GLU B 1 150 ? 17.938 -0.371 -6.871 1 90.31 150 GLU B C 1
ATOM 2549 O O . GLU B 1 150 ? 19.141 -0.478 -7.062 1 90.31 150 GLU B O 1
ATOM 2554 N N . ASN B 1 151 ? 17.172 -1.356 -6.539 1 90.06 151 ASN B N 1
ATOM 2555 C CA . ASN B 1 151 ? 17.703 -2.707 -6.41 1 90.06 151 ASN B CA 1
ATOM 2556 C C . ASN B 1 151 ? 18.266 -3.213 -7.738 1 90.06 151 ASN B C 1
ATOM 2558 O O . ASN B 1 151 ? 19.312 -3.855 -7.766 1 90.06 151 ASN B O 1
ATOM 2562 N N . ALA B 1 152 ? 17.594 -2.955 -8.758 1 86.38 152 ALA B N 1
ATOM 2563 C CA . ALA B 1 152 ? 18.031 -3.375 -10.086 1 86.38 152 ALA B CA 1
ATOM 2564 C C . ALA B 1 152 ? 19.359 -2.721 -10.445 1 86.38 152 ALA B C 1
ATOM 2566 O O . ALA B 1 152 ? 20.266 -3.379 -10.977 1 86.38 152 ALA B O 1
ATOM 2567 N N . LYS B 1 153 ? 19.5 -1.463 -10.164 1 88.25 153 LYS B N 1
ATOM 2568 C CA . LYS B 1 153 ? 20.734 -0.732 -10.43 1 88.25 153 LYS B CA 1
ATOM 2569 C C . LYS B 1 153 ? 21.906 -1.296 -9.609 1 88.25 153 LYS B C 1
ATOM 2571 O O . LYS B 1 153 ? 23 -1.488 -10.125 1 88.25 153 LYS B O 1
ATOM 2576 N N . LEU B 1 154 ? 21.625 -1.559 -8.391 1 87.38 154 LEU B N 1
ATOM 2577 C CA . LEU B 1 154 ? 22.656 -2.064 -7.488 1 87.38 154 LEU B CA 1
ATOM 2578 C C . LEU B 1 154 ? 23.094 -3.467 -7.898 1 87.38 154 LEU B C 1
ATOM 2580 O O . LEU B 1 154 ? 24.281 -3.805 -7.801 1 87.38 154 LEU B O 1
ATOM 2584 N N . HIS B 1 155 ? 22.203 -4.285 -8.305 1 83.19 155 HIS B N 1
ATOM 2585 C CA . HIS B 1 155 ? 22.547 -5.625 -8.766 1 83.19 155 HIS B CA 1
ATOM 2586 C C . HIS B 1 155 ? 23.438 -5.574 -10.008 1 83.19 155 HIS B C 1
ATOM 2588 O O . HIS B 1 155 ? 24.375 -6.355 -10.125 1 83.19 155 HIS B O 1
ATOM 2594 N N . LYS B 1 156 ? 23.156 -4.68 -10.883 1 83.75 156 LYS B N 1
ATOM 2595 C CA . LYS B 1 156 ? 24.016 -4.492 -12.055 1 83.75 156 LYS B CA 1
ATOM 2596 C C . LYS B 1 156 ? 25.422 -4.055 -11.648 1 83.75 156 LYS B C 1
ATOM 2598 O O . LYS B 1 156 ? 26.406 -4.496 -12.242 1 83.75 156 LYS B O 1
ATOM 2603 N N . GLN B 1 157 ? 25.484 -3.225 -10.688 1 81.69 157 GLN B N 1
ATOM 2604 C CA . GLN B 1 157 ? 26.781 -2.725 -10.211 1 81.69 157 GLN B CA 1
ATOM 2605 C C . GLN B 1 157 ? 27.594 -3.834 -9.547 1 81.69 157 GLN B C 1
ATOM 2607 O O . GLN B 1 157 ? 28.812 -3.908 -9.727 1 81.69 157 GLN B O 1
ATOM 2612 N N . VAL B 1 158 ? 26.938 -4.602 -8.805 1 80.06 158 VAL B N 1
ATOM 2613 C CA . VAL B 1 158 ? 27.609 -5.691 -8.102 1 80.06 158 VAL B CA 1
ATOM 2614 C C . VAL B 1 158 ? 28.094 -6.734 -9.102 1 80.06 158 VAL B C 1
ATOM 2616 O O . VAL B 1 158 ? 29.219 -7.23 -8.992 1 80.06 158 VAL B O 1
ATOM 2619 N N . THR B 1 159 ? 27.219 -7.102 -9.984 1 75.25 159 THR B N 1
ATOM 2620 C CA . THR B 1 159 ? 27.594 -8.102 -10.984 1 75.25 159 THR B CA 1
ATOM 2621 C C . THR B 1 159 ? 28.641 -7.535 -11.953 1 75.25 159 THR B C 1
ATOM 2623 O O . THR B 1 159 ? 29.5 -8.266 -12.445 1 75.25 159 THR B O 1
ATOM 2626 N N . GLY B 1 160 ? 28.469 -6.301 -12.312 1 66.38 160 GLY B N 1
ATOM 2627 C CA . GLY B 1 160 ? 29.469 -5.664 -13.133 1 66.38 160 GLY B CA 1
ATOM 2628 C C . GLY B 1 160 ? 30.828 -5.551 -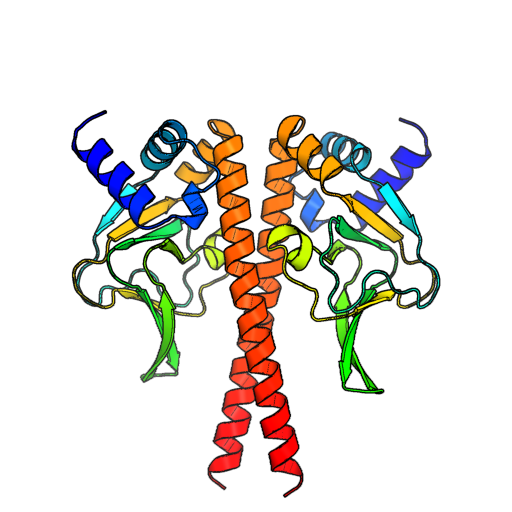12.445 1 66.38 160 GLY B C 1
ATOM 2629 O O . GLY B 1 160 ? 31.859 -5.625 -13.102 1 66.38 160 GLY B O 1
ATOM 2630 N N . LEU B 1 161 ? 30.953 -5.285 -11.211 1 57.19 161 LEU B N 1
ATOM 2631 C CA . LEU B 1 161 ? 32.188 -5.207 -10.438 1 57.19 161 LEU B CA 1
ATOM 2632 C C . LEU B 1 161 ? 32.781 -6.594 -10.227 1 57.19 161 LEU B C 1
ATOM 2634 O O . LEU B 1 161 ? 34 -6.727 -10.008 1 57.19 161 LEU B O 1
ATOM 2638 N N . GLY B 1 162 ? 32.062 -7.613 -10.078 1 44.09 162 GLY B N 1
ATOM 2639 C CA . GLY B 1 162 ? 32.625 -8.953 -9.922 1 44.09 162 GLY B CA 1
ATOM 2640 C C . GLY B 1 162 ? 33.344 -9.445 -11.156 1 44.09 162 GLY B C 1
ATOM 2641 O O . GLY B 1 162 ? 34.094 -10.43 -11.094 1 44.09 162 GLY B O 1
ATOM 2642 N N . TYR B 1 163 ? 33.031 -9.328 -12.453 1 39.81 163 TYR B N 1
ATOM 2643 C CA . TYR B 1 163 ? 33.812 -9.758 -13.609 1 39.81 163 TYR B CA 1
ATOM 2644 C C . TYR B 1 163 ? 35.094 -8.906 -13.75 1 39.81 163 TYR B C 1
ATOM 2646 O O . TYR B 1 163 ? 35.781 -8.977 -14.773 1 39.81 163 TYR B O 1
ATOM 2654 N N . ARG B 1 164 ? 35.375 -8.023 -12.82 1 33.91 164 ARG B N 1
ATOM 2655 C CA . ARG B 1 164 ? 36.812 -7.82 -12.992 1 33.91 164 ARG B CA 1
ATOM 2656 C C . ARG B 1 164 ? 37.594 -8.852 -12.203 1 33.91 164 ARG B C 1
ATOM 2658 O O . ARG B 1 164 ? 37.188 -9.242 -11.102 1 33.91 164 ARG B O 1
#

pLDDT: mean 92.57, std 10.93, range [29.36, 98.56]

InterPro domains:
  IPR000595 Cyclic nucleotide-binding domain [PF00027] (41-120)
  IPR000595 Cyclic nucleotide-binding domain [PS50042] (19-139)
  IPR000595 Cyclic nucleotide-binding domain [SM00100] (19-136)
  IPR000595 Cyclic nucleotide-binding domain [cd00038] (19-133)
  IPR014710 RmlC-like jelly roll fold [G3DSA:2.60.120.10] (3-157)
  IPR018490 Cyclic nucleotide-binding domain superfamily [SSF51206] (18-147)

Foldseek 3Di:
DPPVLVVVLVLCVVFQVLLCVPPDSVRSSVLLVLWDKDFDAAFAWPDAFFDQAQKKWQWSKAKKFWWADDPPDIDTPDMGDHNAIGDVVSNVVVGTHRTIITGHHHDTMITMDGNVSLVCCVVVPVPSNVSVVVRVVVRVVVVVVVVVVVVVVVVCVVVVVVVD/DPPVLVVVLVLCVVFQVLLCVPPDSVRSSVLLVLWDKDFDAAFAWPDAFFDQAQKKWQWSKAKKFWWADDPPDIDTPDMGDHNAIGDVVSNVVVGTHRTIITGHHGITMITMDGNVSLVCCVPVPVPSNVSVVVRVVVRVVVVVVVVVVVVVVVVCVVVVVVVD

Organism: NCBI:txid111769

Solvent-accessible surface area (backbone atoms only — not comparable to full-atom values): 17014 Å² total; per-residue (Å²): 126,59,66,70,55,52,54,50,42,51,43,42,56,73,37,21,47,77,71,42,67,84,47,52,73,67,52,48,46,54,52,54,69,54,40,42,80,44,78,46,51,63,59,34,73,76,44,51,58,61,44,61,41,63,36,29,29,39,28,56,27,49,38,34,34,32,28,39,72,59,89,92,44,76,45,78,79,46,72,45,49,48,43,35,74,46,52,50,58,24,42,71,62,65,38,56,31,79,44,25,32,26,26,56,46,70,61,20,30,31,39,38,38,38,58,70,37,47,52,47,36,49,70,77,33,48,69,59,35,49,52,51,48,51,45,51,38,40,55,49,43,52,48,37,53,52,42,50,53,50,39,53,53,46,51,51,51,48,59,59,55,62,78,102,129,60,68,69,55,52,55,50,42,50,44,43,55,72,36,21,48,78,72,41,67,85,46,51,73,65,52,47,46,55,52,54,72,55,41,43,82,43,78,46,52,63,58,33,72,76,45,50,58,63,43,64,42,61,38,27,30,39,28,57,28,47,36,35,35,31,28,38,73,60,91,90,45,76,45,77,78,47,71,44,49,47,41,36,75,47,51,53,56,23,42,69,62,65,37,57,31,79,43,26,33,26,27,56,46,71,61,19,29,30,39,37,39,37,59,70,37,49,52,46,36,50,69,79,32,47,69,59,37,47,51,50,48,52,44,52,38,40,54,48,44,51,50,38,54,50,43,50,52,50,40,52,52,48,50,50,51,47,57,60,57,60,79,102

Radius of gyration: 21.4 Å; Cα contacts (8 Å, |Δi|>4): 604; chains: 2; bounding box: 65×57×43 Å

Secondary structure (DSSP, 8-state):
--HHHHHHHHHHHHH-HHHHTTS-HHHHHHHHHTSEEEEEPTT-EEE-TT---SEEEEEEES-EEEEEEETTEEEEEEEE-TT-EESHHHHHH-PPPSSEEEE-STTEEEEEEEHHHHHHHHHH-HHHHHHHHHHHHHHHHHHHHHHHHHHHHHHHHHHHHHT-/--HHHHHHHHHHHHH-HHHHTTS-HHHHHHHHHTSEEEEE-TT-EEE-TT---SEEEEEEES-EEEEEEETTEEEEEEEE-TT-EESHHHHHH-PPPSSEEEE-STTEEEEEEEHHHHHHHHHH-HHHHHHHHHHHHHHHHHHHHHHHHHHHHHHHHHHHHHT-

Sequence (328 aa):
MNKVSTQLVEQVKDTCHEFCAALTDEEVSRFVRYTRIREMGSQEVVADIGEISDRFYLVIGGSIKLLQVDGEKEFEVGRIEPGCLVGEMSFFDRQPRTVRLRARRSGVRLLEINRQMYNRIRIEEPYIATNLLEFVIRSLDSLVRHLSDENAKLHKQVTGLGYRMNKVSTQLVEQVKDTCHEFCAALTDEEVSRFVRYTRIREMGSQEVVADIGEISDRFYLVIGGSIKLLQVDGEKEFEVGRIEPGCLVGEMSFFDRQPRTVRLRARRSGVRLLEINRQMYNRIRIEEPYIATNLLEFVIRSLDSLVRHLSDENAKLHKQVTGLGYR